Protein AF-A0A357LZQ6-F1 (afdb_monomer_lite)

pLDDT: mean 89.06, std 9.4, range [28.67, 97.81]

Radius of gyration: 18.93 Å; chains: 1; bounding box: 44×52×50 Å

Sequence (296 aa):
MQTQVLTRPTGEQWQSVLRFRQLPILAETRQTLRQTLKSPALTFSSLTPIIEQDPALCWHLLQLAAEQNPDCREQLHSAAGCLSLIGLQSFVSLVKHLKVVPSQPETDNERAYRHAIYTAHLAGNLAALWARPQSGNAAAVKWAAMLAHSVLWPWLMTESSARNWLHRLSQGDDIVSASRTIFNGSEATWLNLARRHHLPDMACQLFQPEHHPDASGWRYLMKHNPFWDGADRRLMHQCRSPQMLVASSAAMAWHLHVAPESRRSQRWLRLSSNILDRRPEDLMQQCRQVQLQEAR

Structure (mmCIF, N/CA/C/O backbone):
data_AF-A0A357LZQ6-F1
#
_entry.id   AF-A0A357LZQ6-F1
#
loop_
_atom_site.group_PDB
_atom_site.id
_atom_site.type_symbol
_atom_site.label_atom_id
_atom_site.label_alt_id
_atom_site.label_comp_id
_atom_site.label_asym_id
_atom_site.label_entity_id
_atom_site.label_seq_id
_atom_site.pdbx_PDB_ins_code
_atom_site.Cartn_x
_atom_site.Cartn_y
_atom_site.Cartn_z
_atom_site.occupancy
_atom_site.B_iso_or_equiv
_atom_site.auth_seq_id
_atom_site.auth_comp_id
_atom_site.auth_asym_id
_atom_site.auth_atom_id
_atom_site.pdbx_PDB_model_num
ATOM 1 N N . MET A 1 1 ? 7.556 -32.796 5.440 1.00 35.53 1 MET A N 1
ATOM 2 C CA . MET A 1 1 ? 6.674 -31.637 5.183 1.00 35.53 1 MET A CA 1
ATOM 3 C C . MET A 1 1 ? 5.733 -32.024 4.061 1.00 35.53 1 MET A C 1
ATOM 5 O O . MET A 1 1 ? 6.212 -32.292 2.969 1.00 35.53 1 MET A O 1
ATOM 9 N N . GLN A 1 2 ? 4.436 -32.166 4.339 1.00 28.67 2 GLN A N 1
ATOM 10 C CA . GLN A 1 2 ? 3.450 -32.429 3.291 1.00 28.67 2 GLN A CA 1
ATOM 11 C C . GLN A 1 2 ? 3.354 -31.192 2.398 1.00 28.67 2 GLN A C 1
ATOM 13 O O . GLN A 1 2 ? 3.047 -30.100 2.874 1.00 28.67 2 GLN A O 1
ATOM 18 N N . THR A 1 3 ? 3.651 -31.365 1.116 1.00 33.88 3 THR A N 1
ATOM 19 C CA . THR A 1 3 ? 3.411 -30.374 0.072 1.00 33.88 3 THR A CA 1
ATOM 20 C C . THR A 1 3 ? 1.900 -30.164 0.003 1.00 33.88 3 THR A C 1
ATOM 22 O O . THR A 1 3 ? 1.193 -30.964 -0.606 1.00 33.88 3 THR A O 1
ATOM 25 N N . GLN A 1 4 ? 1.373 -29.147 0.693 1.00 45.28 4 GLN A N 1
ATOM 26 C CA . GLN A 1 4 ? -0.006 -28.723 0.475 1.00 45.28 4 GLN A CA 1
ATOM 27 C C . GLN A 1 4 ? -0.114 -28.354 -1.002 1.00 45.28 4 GLN A C 1
ATOM 29 O O . GLN A 1 4 ? 0.481 -27.376 -1.454 1.00 45.28 4 GLN A O 1
ATOM 34 N N . VAL A 1 5 ? -0.822 -29.187 -1.762 1.00 46.75 5 VAL A N 1
ATOM 35 C CA . VAL A 1 5 ? -1.180 -28.889 -3.143 1.00 46.75 5 VAL A CA 1
ATOM 36 C C . VAL A 1 5 ? -1.910 -27.552 -3.105 1.00 46.75 5 VAL A C 1
ATOM 38 O O . VAL A 1 5 ? -2.918 -27.422 -2.415 1.00 46.75 5 VAL A O 1
ATOM 41 N N . LEU A 1 6 ? -1.360 -26.543 -3.782 1.00 56.06 6 LEU A N 1
ATOM 42 C CA . LEU A 1 6 ? -1.998 -25.238 -3.930 1.00 56.06 6 LEU A CA 1
ATOM 43 C C . LEU A 1 6 ? -3.249 -25.428 -4.793 1.00 56.06 6 LEU A C 1
ATOM 45 O O . LEU A 1 6 ? -3.200 -25.339 -6.020 1.00 56.06 6 LEU A O 1
ATOM 49 N N . THR A 1 7 ? -4.363 -25.767 -4.155 1.00 60.59 7 THR A N 1
ATOM 50 C CA . THR A 1 7 ? -5.669 -25.850 -4.798 1.00 60.59 7 THR A CA 1
ATOM 51 C C . THR A 1 7 ? -6.116 -24.443 -5.165 1.00 60.59 7 THR A C 1
ATOM 53 O O . THR A 1 7 ? -6.068 -23.526 -4.345 1.00 60.59 7 THR A O 1
ATOM 56 N N . ARG A 1 8 ? -6.525 -24.258 -6.425 1.00 67.31 8 ARG A N 1
ATOM 57 C CA . ARG A 1 8 ? -7.061 -22.977 -6.898 1.00 67.31 8 ARG A CA 1
ATOM 58 C C . ARG A 1 8 ? -8.286 -22.600 -6.059 1.00 67.31 8 ARG A C 1
ATOM 60 O O . ARG A 1 8 ? -9.115 -23.486 -5.836 1.00 67.31 8 ARG A O 1
ATOM 67 N N . PRO A 1 9 ? -8.436 -21.329 -5.644 1.00 70.06 9 PRO A N 1
ATOM 68 C CA . PRO A 1 9 ? -9.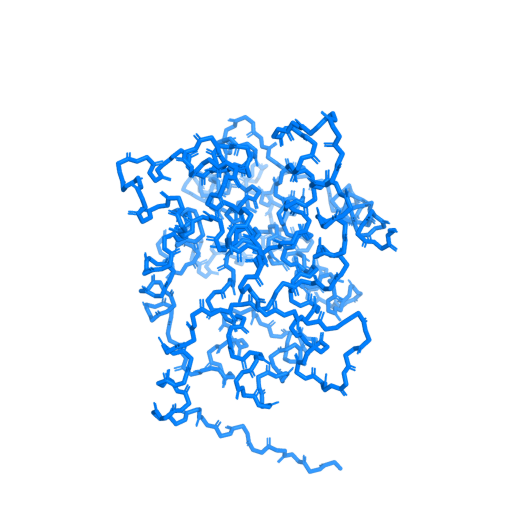603 -20.934 -4.887 1.00 70.06 9 PRO A CA 1
ATOM 69 C C . PRO A 1 9 ? -10.906 -21.196 -5.648 1.00 70.06 9 PRO A C 1
ATOM 71 O O . PRO A 1 9 ? -11.017 -20.909 -6.844 1.00 70.06 9 PRO A O 1
ATOM 74 N N . THR A 1 10 ? -11.878 -21.765 -4.943 1.00 76.12 10 THR A N 1
ATOM 75 C CA . THR A 1 10 ? -13.212 -22.096 -5.434 1.00 76.12 10 THR A CA 1
ATOM 76 C C . THR A 1 10 ? -14.049 -20.830 -5.637 1.00 76.12 10 THR A C 1
ATOM 78 O O . THR A 1 10 ? -13.722 -19.744 -5.146 1.00 76.12 10 THR A O 1
ATOM 81 N N . GLY A 1 11 ? -15.172 -20.954 -6.353 1.00 78.00 11 GLY A N 1
ATOM 82 C CA . GLY A 1 11 ? -16.117 -19.844 -6.524 1.00 78.00 11 GLY A CA 1
ATOM 83 C C . GLY A 1 11 ? -16.675 -19.314 -5.195 1.00 78.00 11 GLY A C 1
ATOM 84 O O . GLY A 1 11 ? -16.937 -18.120 -5.075 1.00 78.00 11 GLY A O 1
ATOM 85 N N . GLU A 1 12 ? -16.799 -20.169 -4.178 1.00 78.56 12 GLU A N 1
ATOM 86 C CA . GLU A 1 12 ? -17.259 -19.787 -2.837 1.00 78.56 12 GLU A CA 1
ATOM 87 C C . GLU A 1 12 ? -16.233 -18.916 -2.102 1.00 78.56 12 GLU A C 1
ATOM 89 O O . GLU A 1 12 ? -16.601 -17.899 -1.511 1.00 78.56 12 GLU A O 1
ATOM 94 N N . GLN A 1 13 ? -14.944 -19.253 -2.212 1.00 80.12 13 GLN A N 1
ATOM 95 C CA . GLN A 1 13 ? -13.849 -18.468 -1.628 1.00 80.12 13 GLN A CA 1
ATOM 96 C C . GLN A 1 13 ? -13.801 -17.063 -2.250 1.00 80.12 13 GLN A C 1
ATOM 98 O O . GLN A 1 13 ? -13.719 -16.054 -1.547 1.00 80.12 13 GLN A O 1
ATOM 103 N N . TRP A 1 14 ? -13.997 -16.971 -3.569 1.00 81.50 14 TRP A N 1
ATOM 104 C CA . TRP A 1 14 ? -14.163 -15.686 -4.250 1.00 81.50 14 TRP A CA 1
ATOM 105 C C . TRP A 1 14 ? -15.383 -14.904 -3.759 1.00 81.50 14 TRP A C 1
ATOM 107 O O . TRP A 1 14 ? -15.280 -13.701 -3.522 1.00 81.50 14 TRP A O 1
ATOM 117 N N . GLN A 1 15 ? -16.535 -15.549 -3.563 1.00 82.19 15 GLN A N 1
ATOM 118 C CA . GLN A 1 15 ? -17.709 -14.862 -3.018 1.00 82.19 15 GLN A CA 1
ATOM 119 C C . GLN A 1 15 ? -17.473 -14.338 -1.598 1.00 82.19 15 GLN A C 1
ATOM 121 O O . GLN A 1 15 ? -17.926 -13.236 -1.289 1.00 82.19 15 GLN A O 1
ATOM 126 N N . SER A 1 16 ? -16.755 -15.085 -0.756 1.00 82.50 16 SER A N 1
ATOM 127 C CA . SER A 1 16 ? -16.382 -14.656 0.598 1.00 82.50 16 SER A CA 1
ATOM 128 C C . SER A 1 16 ? -15.576 -13.354 0.565 1.00 82.50 16 SER A C 1
ATOM 130 O O . SER A 1 16 ? -15.958 -12.360 1.185 1.00 82.50 16 SER A O 1
ATOM 132 N N . VAL A 1 17 ? -14.539 -13.307 -0.274 1.00 82.81 17 VAL A N 1
ATOM 133 C CA . VAL A 1 17 ? -13.706 -12.115 -0.491 1.00 82.81 17 VAL A CA 1
ATOM 134 C C . VAL A 1 17 ? -14.520 -10.952 -1.057 1.00 82.81 17 VAL A C 1
ATOM 136 O O . VAL A 1 17 ? -14.432 -9.832 -0.563 1.00 82.81 17 VAL A O 1
ATOM 139 N N . LEU A 1 18 ? -15.370 -11.202 -2.057 1.00 81.06 18 LEU A N 1
ATOM 140 C CA . LEU A 1 18 ? -16.223 -10.175 -2.667 1.00 81.06 18 LEU A CA 1
ATOM 141 C C . LEU A 1 18 ? -17.280 -9.613 -1.707 1.00 81.06 18 LEU A C 1
ATOM 143 O O . LEU A 1 18 ? -17.770 -8.497 -1.915 1.00 81.06 18 LEU A O 1
ATOM 147 N N . ARG A 1 19 ? -17.667 -10.378 -0.681 1.00 83.31 19 ARG A N 1
ATOM 148 C CA . ARG A 1 19 ? -18.569 -9.956 0.401 1.00 83.31 19 ARG A CA 1
ATOM 149 C C . ARG A 1 19 ? -17.825 -9.322 1.568 1.00 83.31 19 ARG A C 1
ATOM 151 O O . ARG A 1 19 ? -18.473 -8.733 2.429 1.00 83.31 19 ARG A O 1
ATOM 158 N N . PHE A 1 20 ? -16.500 -9.399 1.598 1.00 82.56 20 PHE A N 1
ATOM 159 C CA . PHE A 1 20 ? -15.708 -8.770 2.635 1.00 82.56 20 PHE A CA 1
ATOM 160 C C . PHE A 1 20 ? -15.844 -7.243 2.529 1.00 82.56 20 PHE A C 1
ATOM 162 O O . PHE A 1 20 ? -15.642 -6.643 1.471 1.00 82.56 20 PHE A O 1
ATOM 169 N N . ARG A 1 21 ? -16.283 -6.611 3.620 1.00 80.19 21 ARG A N 1
ATOM 170 C CA . ARG A 1 21 ? -16.552 -5.160 3.682 1.00 80.19 21 ARG A CA 1
ATOM 171 C C . ARG A 1 21 ? -15.728 -4.442 4.741 1.00 80.19 21 ARG A C 1
ATOM 173 O O . ARG A 1 21 ? -15.616 -3.228 4.695 1.00 80.19 21 ARG A O 1
ATOM 180 N N . GLN A 1 22 ? -15.176 -5.176 5.704 1.00 89.50 22 GLN A N 1
ATOM 181 C CA . GLN A 1 22 ? -14.550 -4.590 6.884 1.00 89.50 22 GLN A CA 1
ATOM 182 C C . GLN A 1 22 ? -13.159 -5.156 7.132 1.00 89.50 22 GLN A C 1
ATOM 184 O O . GLN A 1 22 ? -13.012 -6.169 7.811 1.00 89.50 22 GLN A O 1
ATOM 189 N N . LEU A 1 23 ? -12.142 -4.470 6.604 1.00 94.81 23 LEU A N 1
ATOM 190 C CA . LEU A 1 23 ? -10.746 -4.695 6.981 1.00 94.81 23 LEU A CA 1
ATOM 191 C C . LEU A 1 23 ? -10.559 -4.393 8.477 1.00 94.81 23 LEU A C 1
ATOM 193 O O . LEU A 1 23 ? -10.894 -3.282 8.897 1.00 94.81 23 LEU A O 1
ATOM 197 N N . PRO A 1 24 ? -10.076 -5.342 9.296 1.00 96.62 24 PRO A N 1
ATOM 198 C CA . PRO A 1 24 ? -9.775 -5.067 10.693 1.00 96.62 24 PRO A CA 1
ATOM 199 C C . PRO A 1 24 ? -8.669 -4.016 10.807 1.00 96.62 24 PRO A C 1
ATOM 201 O O . PRO A 1 24 ? -7.638 -4.136 10.150 1.00 96.62 24 PRO A O 1
ATOM 204 N N . ILE A 1 25 ? -8.867 -3.005 11.647 1.00 97.75 25 ILE A N 1
ATOM 205 C CA . ILE A 1 25 ? -7.809 -2.041 11.982 1.00 97.75 25 ILE A CA 1
ATOM 206 C C . ILE A 1 25 ? -6.901 -2.618 13.067 1.00 97.75 25 ILE A C 1
ATOM 208 O O . ILE A 1 25 ? -7.274 -3.572 13.756 1.00 97.75 25 ILE A O 1
ATOM 212 N N . LEU A 1 26 ? -5.715 -2.058 13.249 1.00 97.31 26 LEU A N 1
ATOM 213 C CA . LEU A 1 26 ? -4.813 -2.508 14.298 1.00 97.31 26 LEU A CA 1
ATOM 214 C C . LEU A 1 26 ? -5.341 -2.109 15.691 1.00 97.31 26 LEU A C 1
ATOM 216 O O . LEU A 1 26 ? -5.977 -1.064 15.883 1.00 97.31 26 LEU A O 1
ATOM 220 N N . ALA A 1 27 ? -5.104 -2.965 16.688 1.00 96.44 27 ALA A N 1
ATOM 221 C CA . ALA A 1 27 ? -5.572 -2.731 18.056 1.00 96.44 27 ALA A CA 1
ATOM 222 C C . ALA A 1 27 ? -4.959 -1.474 18.674 1.00 96.44 27 ALA A C 1
ATOM 224 O O . ALA A 1 27 ? -5.660 -0.711 19.346 1.00 96.44 27 ALA A O 1
ATOM 225 N N . GLU A 1 28 ? -3.678 -1.245 18.395 1.00 95.25 28 GLU A N 1
ATOM 226 C CA . GLU A 1 28 ? -2.937 -0.073 18.864 1.00 95.25 28 GLU A CA 1
ATOM 227 C C . GLU A 1 28 ? -3.540 1.209 18.281 1.00 95.25 28 GLU A C 1
ATOM 229 O O . GLU A 1 28 ? -3.833 2.134 19.036 1.00 95.25 28 GLU A O 1
ATOM 234 N N . THR A 1 29 ? -3.863 1.228 16.980 1.00 96.69 29 THR A N 1
ATOM 235 C CA . THR A 1 29 ? -4.571 2.347 16.333 1.00 96.69 29 THR A CA 1
ATOM 236 C C . THR A 1 29 ? -5.866 2.684 17.064 1.00 96.69 29 THR A C 1
ATOM 238 O O . THR A 1 29 ? -6.111 3.839 17.424 1.00 96.69 29 THR A O 1
ATOM 241 N N . ARG A 1 30 ? -6.711 1.678 17.341 1.00 96.19 30 ARG A N 1
ATOM 242 C CA . ARG A 1 30 ? -7.970 1.894 18.071 1.00 96.19 30 ARG A CA 1
ATOM 243 C C . ARG A 1 30 ? -7.721 2.450 19.467 1.00 96.19 30 ARG A C 1
ATOM 245 O O . ARG A 1 30 ? -8.464 3.328 19.907 1.00 96.19 30 ARG A O 1
ATOM 252 N N . GLN A 1 31 ? -6.740 1.917 20.185 1.00 95.00 31 GLN A N 1
ATOM 253 C CA . GLN A 1 31 ? -6.418 2.365 21.535 1.00 95.00 31 GLN A CA 1
ATOM 254 C C . GLN A 1 31 ? -5.966 3.828 21.537 1.00 95.00 31 GLN A C 1
ATOM 256 O O . GLN A 1 31 ? -6.531 4.626 22.289 1.00 95.00 31 GLN A O 1
ATOM 261 N N . THR A 1 32 ? -5.036 4.189 20.654 1.00 95.06 32 THR A N 1
ATOM 262 C CA . THR A 1 32 ? -4.529 5.557 20.508 1.00 95.06 32 THR A CA 1
ATOM 263 C C . THR A 1 32 ? -5.652 6.513 20.109 1.00 95.06 32 THR A C 1
ATOM 265 O O . THR A 1 32 ? -5.845 7.535 20.763 1.00 95.06 32 THR A O 1
ATOM 268 N N . LEU A 1 33 ? -6.500 6.150 19.138 1.00 95.12 33 LEU A N 1
ATOM 269 C CA . LEU A 1 33 ? -7.665 6.964 18.767 1.00 95.12 33 LEU A CA 1
ATOM 270 C C . LEU A 1 33 ? -8.636 7.155 19.934 1.00 95.12 33 LEU A C 1
ATOM 272 O O . LEU A 1 33 ? -9.104 8.266 20.164 1.00 95.12 33 LEU A O 1
ATOM 276 N N . ARG A 1 34 ? -8.931 6.106 20.712 1.00 93.31 34 ARG A N 1
ATOM 277 C CA . ARG A 1 34 ? -9.814 6.216 21.887 1.00 93.31 34 ARG A CA 1
ATOM 278 C C . ARG A 1 34 ? -9.263 7.160 22.953 1.00 93.31 34 ARG A C 1
ATOM 280 O O . ARG A 1 34 ? -10.064 7.745 23.678 1.00 93.31 34 ARG A O 1
ATOM 287 N N . GLN A 1 35 ? -7.944 7.265 23.090 1.00 92.56 35 GLN A N 1
ATOM 288 C CA . GLN A 1 35 ? -7.304 8.202 24.012 1.00 92.56 35 GLN A CA 1
ATOM 289 C C . GLN A 1 35 ? -7.353 9.627 23.449 1.00 92.56 35 GLN A C 1
ATOM 291 O O . GLN A 1 35 ? -7.866 10.525 24.113 1.00 92.56 35 GLN A O 1
ATOM 296 N N . THR A 1 36 ? -6.930 9.817 22.198 1.00 92.50 36 THR A N 1
ATOM 297 C CA . THR A 1 36 ? -6.895 11.126 21.529 1.00 92.50 36 THR A CA 1
ATOM 298 C C . THR A 1 36 ? -8.282 11.751 21.399 1.00 92.50 36 THR A C 1
ATOM 300 O O . THR A 1 36 ? -8.447 12.934 21.681 1.00 92.50 36 THR A O 1
ATOM 303 N N . LEU A 1 37 ? -9.310 10.963 21.066 1.00 90.56 37 LEU A N 1
ATOM 304 C CA . LEU A 1 37 ? -10.694 11.437 20.930 1.00 90.56 37 LEU A CA 1
ATOM 305 C C . LEU A 1 37 ? -11.325 11.914 22.250 1.00 90.56 37 LEU A C 1
ATOM 307 O O . LEU A 1 37 ? -12.360 12.572 22.217 1.00 90.56 37 LEU A O 1
ATOM 311 N N . LYS A 1 38 ? -10.738 11.581 23.407 1.00 88.69 38 LYS A N 1
ATOM 312 C CA . LYS A 1 38 ? -11.173 12.100 24.715 1.00 88.69 38 LYS A CA 1
ATOM 313 C C . LYS A 1 38 ? -10.518 13.436 25.070 1.00 88.69 38 LYS A C 1
ATOM 315 O O . LYS A 1 38 ? -10.914 14.049 26.057 1.00 88.69 38 LYS A O 1
ATOM 320 N N . SER A 1 39 ? -9.503 13.859 24.318 1.00 88.62 39 SER A N 1
ATOM 321 C CA . SER A 1 39 ? -8.776 15.092 24.597 1.00 88.62 39 SER A CA 1
ATOM 322 C C . SER A 1 39 ? -9.634 16.317 24.260 1.00 88.62 39 SER A C 1
ATOM 324 O O . SER A 1 39 ? -10.183 16.382 23.160 1.00 88.62 39 SER A O 1
ATOM 326 N N . PRO A 1 40 ? -9.714 17.325 25.148 1.00 78.88 40 PRO A N 1
ATOM 327 C CA . PRO A 1 40 ? -10.406 18.580 24.854 1.00 78.88 40 PRO A CA 1
ATOM 328 C C . PRO A 1 40 ? -9.687 19.422 23.785 1.00 78.88 40 PRO A C 1
ATOM 330 O O . PRO A 1 40 ? -10.303 20.298 23.189 1.00 78.88 40 PRO A O 1
ATOM 333 N N . ALA A 1 41 ? -8.407 19.148 23.508 1.00 82.31 41 ALA A N 1
ATOM 334 C CA . ALA A 1 41 ? -7.596 19.836 22.497 1.00 82.31 41 ALA A CA 1
ATOM 335 C C . ALA A 1 41 ? -7.571 19.097 21.140 1.00 82.31 41 ALA A C 1
ATOM 337 O O . ALA A 1 41 ? -6.586 19.155 20.403 1.00 82.31 41 ALA A O 1
ATOM 338 N N . LEU A 1 42 ? -8.619 18.331 20.831 1.00 86.69 42 LEU A N 1
ATOM 339 C CA . LEU A 1 42 ? -8.699 17.531 19.613 1.00 86.69 42 LEU A CA 1
ATOM 340 C C . LEU A 1 42 ? -8.762 18.414 18.357 1.00 86.69 42 LEU A C 1
ATOM 342 O O . LEU A 1 42 ? -9.611 19.295 18.241 1.00 86.69 42 LEU A O 1
ATOM 346 N N . THR A 1 43 ? -7.917 18.114 17.374 1.00 83.75 43 THR A N 1
ATOM 347 C CA . THR A 1 43 ? -7.922 18.745 16.051 1.00 83.75 43 THR A CA 1
ATOM 348 C C . THR A 1 43 ? -7.847 17.666 14.972 1.00 83.75 43 THR A C 1
ATOM 350 O O . THR A 1 43 ? -7.405 16.545 15.221 1.00 83.75 43 THR A O 1
ATOM 353 N N . PHE A 1 44 ? -8.232 17.980 13.731 1.00 83.69 44 PHE A N 1
ATOM 354 C CA . PHE A 1 44 ? -8.006 17.045 12.618 1.00 83.69 44 PHE A CA 1
ATOM 355 C C . PHE A 1 44 ? -6.517 16.776 12.394 1.00 83.69 44 PHE A C 1
ATOM 357 O O . PHE A 1 44 ? -6.131 15.645 12.111 1.00 83.69 44 PHE A O 1
ATOM 364 N N . SER A 1 45 ? -5.669 17.787 12.593 1.00 84.69 45 SER A N 1
ATOM 365 C CA . SER A 1 45 ? -4.219 17.637 12.474 1.00 84.69 45 SER A CA 1
ATOM 366 C C . SER A 1 45 ? -3.634 16.651 13.488 1.00 84.69 45 SER A C 1
ATOM 368 O O . SER A 1 45 ? -2.687 15.953 13.139 1.00 84.69 45 SER A O 1
ATOM 370 N N . SER A 1 46 ? -4.204 16.533 14.694 1.00 88.12 46 SER A N 1
ATOM 371 C CA . SER A 1 46 ? -3.733 15.562 15.689 1.00 88.12 46 SER A CA 1
ATOM 372 C C . SER A 1 46 ? -4.195 14.128 15.408 1.00 88.12 46 SER A C 1
ATOM 374 O O . SER A 1 46 ? -3.532 13.184 15.831 1.00 88.12 46 SER A O 1
ATOM 376 N N . LEU A 1 47 ? -5.282 13.943 14.649 1.00 93.56 47 LEU A N 1
ATOM 377 C CA . LEU A 1 47 ? -5.777 12.623 14.241 1.00 93.56 47 LEU A CA 1
ATOM 378 C C . LEU A 1 47 ? -5.068 12.067 13.005 1.00 93.56 47 LEU A C 1
ATOM 380 O O . LEU A 1 47 ? -4.845 10.861 12.932 1.00 93.56 47 LEU A O 1
ATOM 384 N N . THR A 1 48 ? -4.699 12.927 12.054 1.00 93.50 48 THR A N 1
ATOM 385 C CA . THR A 1 48 ? -4.028 12.542 10.801 1.00 93.50 48 THR A CA 1
ATOM 386 C C . THR A 1 48 ? -2.866 11.561 10.988 1.00 93.50 48 THR A C 1
ATOM 388 O O . THR A 1 48 ? -2.915 10.507 10.359 1.00 93.50 48 THR A O 1
ATOM 391 N N . PRO A 1 49 ? -1.851 11.817 11.841 1.00 93.44 49 PRO A N 1
ATOM 392 C CA . PRO A 1 49 ? -0.726 10.892 11.975 1.00 93.44 49 PRO A CA 1
ATOM 393 C C . PRO A 1 49 ? -1.143 9.525 12.530 1.00 93.44 49 PRO A C 1
ATOM 395 O O . PRO A 1 49 ? -0.574 8.521 12.128 1.00 93.44 49 PRO A O 1
ATOM 398 N N . ILE A 1 50 ? -2.158 9.466 13.399 1.00 95.44 50 ILE A N 1
ATOM 399 C CA . ILE A 1 50 ? -2.665 8.204 13.960 1.00 95.44 50 ILE A CA 1
ATOM 400 C C . ILE A 1 50 ? -3.432 7.419 12.891 1.00 95.44 50 ILE A C 1
ATOM 402 O O . ILE A 1 50 ? -3.308 6.204 12.797 1.00 95.44 50 ILE A O 1
ATOM 406 N N . ILE A 1 51 ? -4.238 8.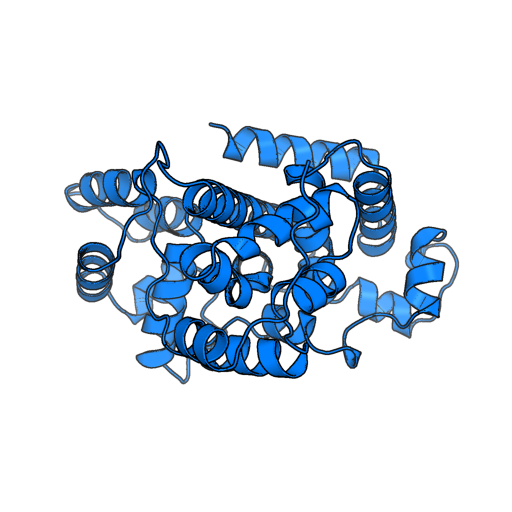115 12.084 1.00 96.69 51 ILE A N 1
ATOM 407 C CA . ILE A 1 51 ? -5.014 7.493 11.010 1.00 96.69 51 ILE A CA 1
ATOM 408 C C . ILE A 1 51 ? -4.086 6.944 9.932 1.00 96.69 51 ILE A C 1
ATOM 410 O O . ILE A 1 51 ? -4.246 5.804 9.509 1.00 96.69 51 ILE A O 1
ATOM 414 N N . GLU A 1 52 ? -3.114 7.746 9.496 1.00 96.00 52 GLU A N 1
ATOM 415 C CA . GLU A 1 52 ? -2.238 7.383 8.383 1.00 96.00 52 GLU A CA 1
ATOM 416 C C . GLU A 1 52 ? -1.243 6.269 8.711 1.00 96.00 52 GLU A C 1
ATOM 418 O O . GLU A 1 52 ? -0.733 5.655 7.779 1.00 96.00 52 GLU A O 1
ATOM 423 N N . GLN A 1 53 ? -1.027 5.965 9.994 1.00 95.19 53 GLN A N 1
ATOM 424 C CA . GLN A 1 53 ? -0.277 4.788 10.444 1.00 95.19 53 GLN A CA 1
ATOM 425 C C . GLN A 1 53 ? -1.009 3.465 10.186 1.00 95.19 53 GLN A C 1
ATOM 427 O O . GLN A 1 53 ? -0.382 2.407 10.189 1.00 95.19 53 GLN A O 1
ATOM 432 N N . ASP A 1 54 ? -2.322 3.501 9.945 1.00 97.56 54 ASP A N 1
ATOM 433 C CA . ASP A 1 54 ? -3.137 2.310 9.732 1.00 97.56 54 ASP A CA 1
ATOM 434 C C . ASP A 1 54 ? -3.773 2.313 8.332 1.00 97.56 54 ASP A C 1
ATOM 436 O O . ASP A 1 54 ? -4.844 2.889 8.111 1.00 97.56 54 ASP A O 1
ATOM 440 N N . PRO A 1 55 ? -3.142 1.637 7.357 1.00 97.81 55 PRO A N 1
ATOM 441 C CA . PRO A 1 55 ? -3.676 1.490 6.008 1.00 97.81 55 PRO A CA 1
ATOM 442 C C . PRO A 1 55 ? -5.105 0.941 5.932 1.00 97.81 55 PRO A C 1
ATOM 444 O O . PRO A 1 55 ? -5.848 1.338 5.034 1.00 97.81 55 PRO A O 1
ATOM 447 N N . ALA A 1 56 ? -5.524 0.066 6.855 1.00 97.69 56 ALA A N 1
ATOM 448 C CA . ALA A 1 56 ? -6.901 -0.426 6.875 1.00 97.69 56 ALA A CA 1
ATOM 449 C C . ALA A 1 56 ? -7.873 0.689 7.283 1.00 97.69 56 ALA A C 1
ATOM 451 O O . ALA A 1 56 ? -8.955 0.806 6.706 1.00 97.69 56 ALA A O 1
ATOM 452 N N . LEU A 1 57 ? -7.484 1.555 8.222 1.00 97.81 57 LEU A N 1
ATOM 453 C CA . LEU A 1 57 ? -8.282 2.724 8.582 1.00 97.81 57 LEU A CA 1
ATOM 454 C C . LEU A 1 57 ? -8.328 3.760 7.452 1.00 97.81 57 LEU A C 1
ATOM 456 O O . LEU A 1 57 ? -9.408 4.274 7.159 1.00 97.81 57 LEU A O 1
ATOM 460 N N . CYS A 1 58 ? -7.205 4.023 6.777 1.00 97.56 58 CYS A N 1
ATOM 461 C CA . CYS A 1 58 ? -7.171 4.869 5.579 1.00 97.56 58 CYS A CA 1
ATOM 462 C C . CYS A 1 58 ? -8.110 4.348 4.486 1.00 97.56 58 CYS A C 1
ATOM 464 O O . CYS A 1 58 ? -8.843 5.125 3.880 1.00 97.56 58 CYS A O 1
ATOM 466 N N . TRP A 1 59 ? -8.135 3.031 4.271 1.00 97.12 59 TRP A N 1
ATOM 467 C CA . TRP A 1 59 ? -9.017 2.379 3.304 1.00 97.12 59 TRP A CA 1
ATOM 468 C C . TRP A 1 59 ? -10.506 2.592 3.622 1.00 97.12 59 TRP A C 1
ATOM 470 O O . TRP A 1 59 ? -11.297 2.899 2.726 1.00 97.12 59 TRP A O 1
ATOM 480 N N . HIS A 1 60 ? -10.893 2.479 4.898 1.00 96.94 60 HIS A N 1
ATOM 481 C CA . HIS A 1 60 ? -12.265 2.754 5.349 1.00 96.94 60 HIS A CA 1
ATOM 482 C C . HIS A 1 60 ? -12.636 4.224 5.224 1.00 96.94 60 HIS A C 1
ATOM 484 O O . HIS A 1 60 ? -13.730 4.559 4.772 1.00 96.94 60 HIS A O 1
ATOM 490 N N . LEU A 1 61 ? -11.719 5.100 5.627 1.00 96.31 61 LEU A N 1
ATOM 491 C CA . LEU A 1 61 ? -11.913 6.539 5.581 1.00 96.31 61 LEU A CA 1
ATOM 492 C C . LEU A 1 61 ? -12.085 7.030 4.136 1.00 96.31 61 LEU A C 1
ATOM 494 O O . LEU A 1 61 ? -12.977 7.833 3.870 1.00 96.31 61 LEU A O 1
ATOM 498 N N . LEU A 1 62 ? -11.282 6.498 3.209 1.00 95.94 62 LEU A N 1
ATOM 499 C CA . LEU A 1 62 ? -11.379 6.776 1.778 1.00 95.94 62 LEU A CA 1
ATOM 500 C C . LEU A 1 62 ? -12.743 6.375 1.213 1.00 95.94 62 LEU A C 1
ATOM 502 O O . LEU A 1 62 ? -13.375 7.180 0.534 1.00 95.94 62 LEU A O 1
ATOM 506 N N . GLN A 1 63 ? -13.211 5.158 1.506 1.00 94.12 63 GLN A N 1
ATOM 507 C CA . GLN A 1 63 ? -14.516 4.698 1.024 1.00 94.12 63 GLN A CA 1
ATOM 508 C C . GLN A 1 63 ? -15.651 5.556 1.548 1.00 94.12 63 GLN A C 1
ATOM 510 O O . GLN A 1 63 ? -16.453 6.032 0.753 1.00 94.12 63 GLN A O 1
ATOM 515 N N . LEU A 1 64 ? -15.679 5.816 2.855 1.00 95.50 64 LEU A N 1
ATOM 516 C CA . LEU A 1 64 ? -16.736 6.629 3.443 1.00 95.50 64 LEU A CA 1
ATOM 517 C C . LEU A 1 64 ? -16.764 8.038 2.832 1.00 95.50 64 LEU A C 1
ATOM 519 O O . LEU A 1 64 ? -17.834 8.549 2.508 1.00 95.50 64 LEU A O 1
ATOM 523 N N . ALA A 1 65 ? -15.594 8.651 2.630 1.00 96.06 65 ALA A N 1
ATOM 524 C CA . ALA A 1 65 ? -15.499 9.963 2.000 1.00 96.06 65 ALA A CA 1
ATOM 525 C C . ALA A 1 65 ? -15.944 9.940 0.529 1.00 96.06 65 ALA A C 1
ATOM 527 O O . ALA A 1 65 ? -16.694 10.822 0.115 1.00 96.06 65 ALA A O 1
ATOM 528 N N . ALA A 1 66 ? -15.538 8.925 -0.240 1.00 94.56 66 ALA A N 1
ATOM 529 C CA . ALA A 1 66 ? -15.882 8.772 -1.655 1.00 94.56 66 ALA A CA 1
ATOM 530 C C . ALA A 1 66 ? -17.358 8.415 -1.900 1.00 94.56 66 ALA A C 1
ATOM 532 O O . ALA A 1 66 ? -17.899 8.756 -2.955 1.00 94.56 66 ALA A O 1
ATOM 533 N N . GLU A 1 67 ? -17.996 7.716 -0.959 1.00 92.88 67 GLU A N 1
ATOM 534 C CA . GLU A 1 67 ? -19.426 7.394 -0.982 1.00 92.88 67 GLU A CA 1
ATOM 535 C C . GLU A 1 67 ? -20.280 8.621 -0.646 1.00 92.88 67 GLU A C 1
ATOM 537 O O . GLU A 1 67 ? -21.285 8.866 -1.309 1.00 92.88 67 GLU A O 1
ATOM 542 N N . GLN A 1 68 ? -19.869 9.416 0.349 1.00 93.75 68 GLN A N 1
ATOM 543 C CA . GLN A 1 68 ? -20.580 10.639 0.737 1.00 93.75 68 GLN A CA 1
ATOM 544 C C . GLN A 1 68 ? -20.342 11.804 -0.231 1.00 93.75 68 GLN A C 1
ATOM 546 O O . GLN A 1 68 ? -21.213 12.655 -0.376 1.00 93.75 68 GLN A O 1
ATOM 551 N N . ASN A 1 69 ? -19.180 11.846 -0.893 1.00 93.12 69 ASN A N 1
ATOM 552 C CA . ASN A 1 69 ? -18.770 12.949 -1.766 1.00 93.12 69 ASN A CA 1
ATOM 553 C C . ASN A 1 69 ? -18.176 12.423 -3.091 1.00 93.12 69 ASN A C 1
ATOM 555 O O . ASN A 1 69 ? -16.961 12.519 -3.306 1.00 93.12 69 ASN A O 1
ATOM 559 N N . PRO A 1 70 ? -19.000 11.858 -3.999 1.00 89.31 70 PRO A N 1
ATOM 560 C CA . PRO A 1 70 ? -18.517 11.260 -5.247 1.00 89.31 70 PRO A CA 1
ATOM 561 C C . PRO A 1 70 ? -17.743 12.227 -6.152 1.00 89.31 70 PRO A C 1
ATOM 563 O O . PRO A 1 70 ? -16.792 11.806 -6.811 1.00 89.31 70 PRO A O 1
ATOM 566 N N . ASP A 1 71 ? -18.100 13.512 -6.137 1.00 90.00 71 ASP A N 1
ATOM 567 C CA . ASP A 1 71 ? -17.486 14.549 -6.979 1.00 90.00 71 ASP A CA 1
ATOM 568 C C . ASP A 1 71 ? -16.094 14.984 -6.483 1.00 90.00 71 ASP A C 1
ATOM 570 O O . ASP A 1 71 ? -15.340 15.629 -7.207 1.00 90.00 71 ASP A O 1
ATOM 574 N N . CYS A 1 72 ? -15.715 14.610 -5.256 1.00 87.75 72 CYS A N 1
ATOM 575 C CA . CYS A 1 72 ? -14.447 15.005 -4.636 1.00 87.75 72 CYS A CA 1
ATOM 576 C C . CYS A 1 72 ? -13.384 13.898 -4.658 1.00 87.75 72 CYS A C 1
ATOM 578 O O . CYS A 1 72 ? -12.344 14.047 -4.018 1.00 87.75 72 CYS A O 1
ATOM 580 N N . ARG A 1 73 ? -13.613 12.786 -5.370 1.00 83.12 73 ARG A N 1
ATOM 581 C CA . ARG A 1 73 ? -12.729 11.600 -5.356 1.00 83.12 73 ARG A CA 1
ATOM 582 C C . ARG A 1 73 ? -11.274 11.912 -5.693 1.00 83.12 73 ARG A C 1
ATOM 584 O O . ARG A 1 73 ? -10.374 11.414 -5.021 1.00 83.12 73 ARG A O 1
ATOM 591 N N . GLU A 1 74 ? -11.048 12.783 -6.670 1.00 81.69 74 GLU A N 1
ATOM 592 C CA . GLU A 1 74 ? -9.709 13.214 -7.092 1.00 81.69 74 GLU A CA 1
ATOM 593 C C . GLU A 1 74 ? -8.966 14.046 -6.034 1.00 81.69 74 GLU A C 1
ATOM 595 O O . GLU A 1 74 ? -7.803 14.366 -6.221 1.00 81.69 74 GLU A O 1
ATOM 600 N N . GLN A 1 75 ? -9.609 14.412 -4.922 1.00 84.69 75 GLN A N 1
ATOM 601 C CA . GLN A 1 75 ? -9.006 15.195 -3.837 1.00 84.69 75 GLN A CA 1
ATOM 602 C C . GLN A 1 75 ? -8.761 14.345 -2.574 1.00 84.69 75 GLN A C 1
ATOM 604 O O . GLN A 1 75 ? -8.156 14.813 -1.604 1.00 84.69 75 GLN A O 1
ATOM 609 N N . LEU A 1 76 ? -9.197 13.077 -2.569 1.00 91.31 76 LEU A N 1
ATOM 610 C CA . LEU A 1 76 ? -9.111 12.169 -1.422 1.00 91.31 76 LEU A CA 1
ATOM 611 C C . LEU A 1 76 ? -7.718 11.538 -1.311 1.00 91.31 76 LEU A C 1
ATOM 613 O O . LEU A 1 76 ? -7.480 10.399 -1.714 1.00 91.31 76 LEU A O 1
ATOM 617 N N . HIS A 1 77 ? -6.766 12.317 -0.802 1.00 89.94 77 HIS A N 1
ATOM 618 C CA . HIS A 1 77 ? -5.344 11.942 -0.760 1.00 89.94 77 HIS A CA 1
ATOM 619 C C . HIS A 1 77 ? -4.702 12.074 0.626 1.00 89.94 77 HIS A C 1
ATOM 621 O O . HIS A 1 77 ? -3.487 11.961 0.755 1.00 89.94 77 HIS A O 1
ATOM 627 N N . SER A 1 78 ? -5.488 12.387 1.655 1.00 92.94 78 SER A N 1
ATOM 628 C CA . SER A 1 78 ? -4.998 12.528 3.028 1.00 92.94 78 SER A CA 1
ATOM 629 C C . SER A 1 78 ? -6.103 12.264 4.039 1.00 92.94 78 SER A C 1
ATOM 631 O O . SER A 1 78 ? -7.291 12.453 3.743 1.00 92.94 78 SER A O 1
ATOM 633 N N . ALA A 1 79 ? -5.713 11.893 5.261 1.00 95.00 79 ALA A N 1
ATOM 634 C CA . ALA A 1 79 ? -6.682 11.686 6.332 1.00 95.00 79 ALA A CA 1
ATOM 635 C C . ALA A 1 79 ? -7.398 12.998 6.681 1.00 95.00 79 ALA A C 1
ATOM 637 O O . ALA A 1 79 ? -8.619 13.009 6.815 1.00 95.00 79 ALA A O 1
ATOM 638 N N . ALA A 1 80 ? -6.664 14.115 6.735 1.00 92.50 80 ALA A N 1
ATOM 639 C CA . ALA A 1 80 ? -7.227 15.444 6.964 1.00 92.50 80 ALA A CA 1
ATOM 640 C C . ALA A 1 80 ? -8.287 15.815 5.914 1.00 92.50 80 ALA A C 1
ATOM 642 O O . ALA A 1 80 ? -9.375 16.259 6.280 1.00 92.50 80 ALA A O 1
ATOM 643 N N . GLY A 1 81 ? -8.002 15.593 4.625 1.00 92.31 81 GLY A N 1
ATOM 644 C CA . GLY A 1 81 ? -8.950 15.870 3.543 1.00 92.31 81 GLY A CA 1
ATOM 645 C C . GLY A 1 81 ? -10.220 15.032 3.674 1.00 92.31 81 GLY A C 1
ATOM 646 O O . GLY A 1 81 ? -11.322 15.573 3.641 1.00 92.31 81 GLY A O 1
ATOM 647 N N . CYS A 1 82 ? -10.077 13.730 3.936 1.00 94.88 82 CYS A N 1
ATOM 648 C CA . CYS A 1 82 ? -11.237 12.859 4.121 1.00 94.88 82 CYS A CA 1
ATOM 649 C C . CYS A 1 82 ? -12.060 13.247 5.361 1.00 94.88 82 CYS A C 1
ATOM 651 O O . CYS A 1 82 ? -13.280 13.353 5.275 1.00 94.88 82 CYS A O 1
ATOM 653 N N . LEU A 1 83 ? -11.406 13.511 6.500 1.00 94.38 83 LEU A N 1
ATOM 654 C CA . LEU A 1 83 ? -12.060 13.971 7.733 1.00 94.38 83 LEU A CA 1
ATOM 655 C C . LEU A 1 83 ? -12.826 15.281 7.534 1.00 94.38 83 LEU A C 1
ATOM 657 O O . LEU A 1 83 ? -13.900 15.446 8.108 1.00 94.38 83 LEU A O 1
ATOM 661 N N . SER A 1 84 ? -12.289 16.192 6.722 1.00 92.81 84 SER A N 1
ATOM 662 C CA . SER A 1 84 ? -12.933 17.476 6.421 1.00 92.81 84 SER A CA 1
ATOM 66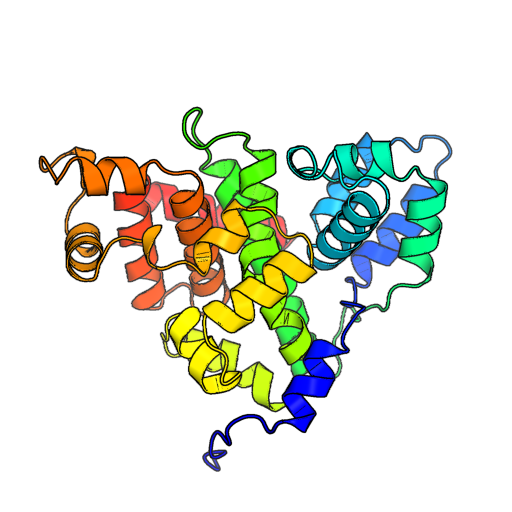3 C C . SER A 1 84 ? -14.259 17.297 5.679 1.00 92.81 84 SER A C 1
ATOM 665 O O . SER A 1 84 ? -15.165 18.102 5.865 1.00 92.81 84 SER A O 1
ATOM 667 N N . LEU A 1 85 ? -14.387 16.229 4.886 1.00 93.50 85 LEU A N 1
ATOM 668 C CA . LEU A 1 85 ? -15.594 15.918 4.120 1.00 93.50 85 LEU A CA 1
ATOM 669 C C . LEU A 1 85 ? -16.627 15.126 4.928 1.00 93.50 85 LEU A C 1
ATOM 671 O O . LEU A 1 85 ? -17.818 15.403 4.830 1.00 93.50 85 LEU A O 1
ATOM 675 N N . ILE A 1 86 ? -16.193 14.147 5.730 1.00 94.50 86 ILE A N 1
ATOM 676 C CA . ILE A 1 86 ? -17.124 13.278 6.477 1.00 94.50 86 ILE A CA 1
ATOM 677 C C . ILE A 1 86 ? -17.494 13.827 7.862 1.00 94.50 86 ILE A C 1
ATOM 679 O O . ILE A 1 86 ? -18.497 13.421 8.454 1.00 94.50 86 ILE A O 1
ATOM 683 N N . GLY A 1 87 ? -16.662 14.715 8.411 1.00 93.31 87 GLY A N 1
ATOM 684 C CA . GLY A 1 87 ? -16.788 15.249 9.761 1.00 93.31 87 GLY A CA 1
ATOM 685 C C . GLY A 1 87 ? -16.391 14.271 10.876 1.00 93.31 87 GLY A C 1
ATOM 686 O O . GLY A 1 87 ? -16.342 13.046 10.723 1.00 93.31 87 GLY A O 1
ATOM 687 N N . LEU A 1 88 ? -16.130 14.829 12.064 1.00 91.62 88 LEU A N 1
ATOM 688 C CA . LEU A 1 88 ? -15.648 14.062 13.217 1.00 91.62 88 LEU A CA 1
ATOM 689 C C . LEU A 1 88 ? -16.661 13.020 13.710 1.00 91.62 88 LEU A C 1
ATOM 691 O O . LEU A 1 88 ? -16.279 11.922 14.103 1.00 91.62 88 LEU A O 1
ATOM 695 N N . GLN A 1 89 ? -17.953 13.349 13.698 1.00 91.69 89 GLN A N 1
ATOM 696 C CA . GLN A 1 89 ? -19.000 12.459 14.201 1.00 91.69 89 GLN A CA 1
ATOM 697 C C . GLN A 1 89 ? -19.090 11.168 13.377 1.00 91.69 89 GLN A C 1
ATOM 699 O O . GLN A 1 89 ? -19.104 10.074 13.949 1.00 91.69 89 GLN A O 1
ATOM 704 N N . SER A 1 90 ? -19.086 11.288 12.045 1.00 94.31 90 SER A N 1
ATOM 705 C CA . SER A 1 90 ? -19.071 10.145 11.127 1.00 94.31 90 SER A CA 1
ATOM 706 C C . SER A 1 90 ? -17.812 9.307 11.319 1.00 94.31 90 SER A C 1
ATOM 708 O O . SER A 1 90 ? -17.900 8.084 11.417 1.00 94.31 90 SER A O 1
ATOM 710 N N . PHE A 1 91 ? -16.651 9.953 11.473 1.00 95.25 91 PHE A N 1
ATOM 711 C CA . PHE A 1 91 ? -15.390 9.266 11.754 1.00 95.25 91 PHE A CA 1
ATOM 712 C C . PHE A 1 91 ? -15.424 8.476 13.072 1.00 95.25 91 PHE A C 1
ATOM 714 O O . PHE A 1 91 ? -15.048 7.305 13.111 1.00 95.25 91 PHE A O 1
ATOM 721 N N . VAL A 1 92 ? -15.919 9.074 14.159 1.00 93.38 92 VAL A N 1
ATOM 722 C CA . VAL A 1 92 ? -16.045 8.388 15.455 1.00 93.38 92 VAL A CA 1
ATOM 723 C C . VAL A 1 92 ? -17.001 7.199 15.352 1.00 93.38 92 VAL A C 1
ATOM 725 O O . VAL A 1 92 ? -16.726 6.141 15.924 1.00 93.38 92 VAL A O 1
ATOM 728 N N . SER A 1 93 ? -18.109 7.352 14.622 1.00 94.62 93 SER A N 1
ATOM 729 C CA . SER A 1 93 ? -19.041 6.253 14.359 1.00 94.62 93 SER A CA 1
ATOM 730 C C . SER A 1 93 ? -18.360 5.121 13.589 1.00 94.62 93 SER A C 1
ATOM 732 O O . SER A 1 93 ? -18.434 3.969 14.017 1.00 94.62 93 SER A O 1
ATOM 734 N N . LEU A 1 94 ? -17.622 5.443 12.523 1.00 95.12 94 LEU A N 1
ATOM 735 C CA . LEU A 1 94 ? -16.850 4.481 11.738 1.00 95.12 94 LEU A CA 1
ATOM 736 C C . LEU A 1 94 ? -15.907 3.675 12.642 1.00 95.12 94 LEU A C 1
ATOM 738 O O . LEU A 1 94 ? -16.044 2.458 12.749 1.00 95.12 94 LEU A O 1
ATOM 742 N N . VAL A 1 95 ? -15.009 4.347 13.371 1.00 94.25 95 VAL A N 1
ATOM 743 C CA . VAL A 1 95 ? -13.977 3.694 14.198 1.00 94.25 95 VAL A CA 1
ATOM 744 C C . VAL A 1 95 ? -14.574 2.762 15.255 1.00 94.25 95 VAL A C 1
ATOM 746 O O . VAL A 1 95 ? -13.990 1.709 15.525 1.00 94.25 95 VAL A O 1
ATOM 749 N N . LYS A 1 96 ? -15.731 3.107 15.837 1.00 92.50 96 LYS A N 1
ATOM 750 C CA . LYS A 1 96 ? -16.421 2.271 16.836 1.00 92.50 96 LYS A CA 1
ATOM 751 C C . LYS A 1 96 ? -16.889 0.926 16.275 1.00 92.50 96 LYS A C 1
ATOM 753 O O . LYS A 1 96 ? -16.834 -0.063 17.001 1.00 92.50 96 LYS A O 1
ATOM 758 N N . HIS A 1 97 ? -17.317 0.884 15.014 1.00 93.88 97 HIS A N 1
ATOM 759 C CA . HIS A 1 97 ? -17.905 -0.312 14.400 1.00 93.88 97 HIS A CA 1
ATOM 760 C C . HIS A 1 97 ? -16.894 -1.200 13.673 1.00 93.88 97 HIS A C 1
ATOM 762 O O . HIS A 1 97 ? -17.225 -2.329 13.315 1.00 93.88 97 HIS A O 1
ATOM 768 N N . LEU A 1 98 ? -15.665 -0.725 13.452 1.00 95.38 98 LEU A N 1
ATOM 769 C CA . LEU A 1 98 ? -14.646 -1.534 12.786 1.00 95.38 98 LEU A CA 1
ATOM 770 C C . LEU A 1 98 ? -14.266 -2.765 13.627 1.00 95.38 98 LEU A C 1
ATOM 772 O O . LEU A 1 98 ? -14.375 -2.779 14.859 1.00 95.38 98 LEU A O 1
ATOM 776 N N . LYS A 1 99 ? -13.782 -3.812 12.968 1.00 95.25 99 LYS A N 1
ATOM 777 C CA . LYS A 1 99 ? -13.116 -4.925 13.652 1.00 95.25 99 LYS A CA 1
ATOM 778 C C . LYS A 1 99 ? -11.671 -4.556 13.961 1.00 95.25 99 LYS A C 1
ATOM 780 O O . LYS A 1 99 ? -11.135 -3.611 13.388 1.00 95.25 99 LYS A O 1
ATOM 785 N N . VAL A 1 100 ? -11.057 -5.307 14.867 1.00 96.44 100 VAL A N 1
ATOM 786 C CA . VAL A 1 100 ? -9.666 -5.110 15.272 1.00 96.44 100 VAL A CA 1
ATOM 787 C C . VAL A 1 100 ? -8.897 -6.401 15.102 1.00 96.44 100 VAL A C 1
ATOM 789 O O . VAL A 1 100 ? -9.410 -7.454 15.469 1.00 96.44 100 VAL A O 1
ATOM 792 N N . VAL A 1 101 ? -7.672 -6.302 14.594 1.00 96.06 101 VAL A N 1
ATOM 793 C CA . VAL A 1 101 ? -6.686 -7.375 14.705 1.00 96.06 101 VAL A CA 1
ATOM 794 C C . VAL A 1 101 ? -5.830 -7.142 15.961 1.00 96.06 101 VAL A C 1
ATOM 796 O O . VAL A 1 101 ? -5.283 -6.044 16.128 1.00 96.06 101 VAL A O 1
ATOM 799 N N . PRO A 1 102 ? -5.731 -8.119 16.881 1.00 94.50 102 PRO A N 1
ATOM 800 C CA . PRO A 1 102 ? -5.021 -7.939 18.147 1.00 94.50 102 PRO A CA 1
ATOM 801 C C . PRO A 1 102 ? -3.523 -7.689 17.933 1.00 94.50 102 PRO A C 1
ATOM 803 O O . PRO A 1 102 ? -2.948 -8.099 16.923 1.00 94.50 102 PRO A O 1
ATOM 806 N N . SER A 1 103 ? -2.878 -7.018 18.893 1.00 92.44 103 SER A N 1
ATOM 807 C CA . SER A 1 103 ? -1.428 -6.754 18.863 1.00 92.44 103 SER A CA 1
ATOM 808 C C . SER A 1 103 ? -0.594 -8.032 18.954 1.00 92.44 103 SER A C 1
ATOM 810 O O . SER A 1 103 ? 0.506 -8.090 18.414 1.00 92.44 103 SER A O 1
ATOM 812 N N . GLN A 1 104 ? -1.138 -9.062 19.605 1.00 92.88 104 GLN A N 1
ATOM 813 C CA . GLN A 1 104 ? -0.595 -10.416 19.651 1.00 92.88 104 GLN A CA 1
ATOM 814 C C . GLN A 1 104 ? -1.560 -11.337 18.900 1.00 92.88 104 GLN A C 1
ATOM 816 O O . GLN A 1 104 ? -2.595 -11.704 19.454 1.00 92.88 104 GLN A O 1
ATOM 821 N N . PRO A 1 105 ? -1.288 -11.654 17.626 1.00 91.38 105 PRO A N 1
ATOM 822 C CA . PRO A 1 105 ? -2.226 -12.414 16.814 1.00 91.38 105 PRO A CA 1
ATOM 823 C C . PRO A 1 105 ? -2.183 -13.891 17.161 1.00 91.38 105 PRO A C 1
ATOM 825 O O . PRO A 1 105 ? -1.102 -14.481 17.246 1.00 91.38 105 PRO A O 1
ATOM 828 N N . GLU A 1 106 ? -3.356 -14.494 17.301 1.00 89.62 106 GLU A N 1
ATOM 829 C CA . GLU A 1 106 ? -3.491 -15.902 17.664 1.00 89.62 106 GLU A CA 1
ATOM 830 C C . GLU A 1 106 ? -3.246 -16.783 16.435 1.00 89.62 106 GLU A C 1
ATOM 832 O O . GLU A 1 106 ? -2.525 -17.785 16.494 1.00 89.62 106 GLU A O 1
ATOM 837 N N . THR A 1 107 ? -3.750 -16.352 15.276 1.00 90.88 107 THR A N 1
ATOM 838 C CA . THR A 1 107 ? -3.672 -17.112 14.025 1.00 90.88 107 THR A CA 1
ATOM 839 C C . THR A 1 107 ? -2.548 -16.632 13.101 1.00 90.88 107 THR A C 1
ATOM 841 O O . THR A 1 107 ? -2.174 -15.458 13.077 1.00 90.88 107 THR A O 1
ATOM 844 N N . ASP A 1 108 ? -2.024 -17.537 12.265 1.00 89.44 108 ASP A N 1
ATOM 845 C CA . ASP A 1 108 ? -1.043 -17.176 11.226 1.00 89.44 108 ASP A CA 1
ATOM 846 C C . ASP A 1 108 ? -1.602 -16.188 10.199 1.00 89.44 108 ASP A C 1
ATOM 848 O O . ASP A 1 108 ? -0.861 -15.375 9.651 1.00 89.44 108 ASP A O 1
ATOM 852 N N . ASN A 1 109 ? -2.907 -16.248 9.949 1.00 90.19 109 ASN A N 1
ATOM 853 C CA . ASN A 1 109 ? -3.600 -15.354 9.034 1.00 90.19 109 ASN A CA 1
ATOM 854 C C . ASN A 1 109 ? -3.607 -13.917 9.551 1.00 90.19 109 ASN A C 1
ATOM 856 O O . ASN A 1 109 ? -3.260 -12.999 8.814 1.00 90.19 109 ASN A O 1
ATOM 860 N N . GLU A 1 110 ? -3.913 -13.719 10.832 1.00 93.25 110 GLU A N 1
ATOM 861 C CA . GLU A 1 110 ? -3.839 -12.398 11.452 1.00 93.25 110 GLU A CA 1
ATOM 862 C C . GLU A 1 110 ? -2.397 -11.876 11.507 1.00 93.25 110 GLU A C 1
ATOM 864 O O . GLU A 1 110 ? -2.174 -10.689 11.267 1.00 93.25 110 GLU A O 1
ATOM 869 N N . ARG A 1 111 ? -1.403 -12.748 11.752 1.00 92.88 111 ARG A N 1
ATOM 870 C CA . ARG A 1 111 ? 0.023 -12.382 11.643 1.00 92.88 111 ARG A CA 1
ATOM 871 C C . ARG A 1 111 ? 0.362 -11.905 10.229 1.00 92.88 111 ARG A C 1
ATOM 873 O O . ARG A 1 111 ? 0.925 -10.824 10.063 1.00 92.88 111 ARG A O 1
ATOM 880 N N . ALA A 1 112 ? -0.027 -12.673 9.210 1.00 91.94 112 ALA A N 1
ATOM 881 C CA . ALA A 1 112 ? 0.200 -12.335 7.808 1.00 91.94 112 ALA A CA 1
ATOM 882 C C . ALA A 1 112 ? -0.510 -11.032 7.403 1.00 91.94 112 ALA A C 1
ATOM 884 O O . ALA A 1 112 ? 0.076 -10.194 6.720 1.00 91.94 112 ALA A O 1
ATOM 885 N N . TYR A 1 113 ? -1.747 -10.837 7.860 1.00 94.62 113 TYR A N 1
ATOM 886 C CA . TYR A 1 113 ? -2.511 -9.615 7.645 1.00 94.62 113 TYR A CA 1
ATOM 887 C C . TYR A 1 113 ? -1.837 -8.401 8.290 1.00 94.62 113 TYR A C 1
ATOM 889 O O . TYR A 1 113 ? -1.628 -7.396 7.618 1.00 94.62 113 TYR A O 1
ATOM 897 N N . ARG A 1 114 ? -1.410 -8.486 9.555 1.00 94.38 114 ARG A N 1
ATOM 898 C CA . ARG A 1 114 ? -0.678 -7.382 10.200 1.00 94.38 114 ARG A CA 1
ATOM 899 C C . ARG A 1 114 ? 0.616 -7.047 9.470 1.00 94.38 114 ARG A C 1
ATOM 901 O O . ARG A 1 114 ? 0.884 -5.872 9.243 1.00 94.38 114 ARG A O 1
ATOM 908 N N . HIS A 1 115 ? 1.385 -8.052 9.046 1.00 92.56 115 HIS A N 1
ATOM 909 C CA . HIS A 1 115 ? 2.574 -7.821 8.220 1.00 92.56 115 HIS A CA 1
ATOM 910 C C . HIS A 1 115 ? 2.226 -7.082 6.924 1.00 92.56 115 HIS A C 1
ATOM 912 O O . HIS A 1 115 ? 2.945 -6.162 6.535 1.00 92.56 115 HIS A O 1
ATOM 918 N N . ALA A 1 116 ? 1.107 -7.430 6.281 1.00 93.75 116 ALA A N 1
ATOM 919 C CA . ALA A 1 116 ? 0.624 -6.724 5.100 1.00 93.75 116 ALA A CA 1
ATOM 920 C C . ALA A 1 116 ? 0.301 -5.250 5.387 1.00 93.75 116 ALA A C 1
ATOM 922 O O . ALA A 1 116 ? 0.710 -4.390 4.610 1.00 93.75 116 ALA A O 1
ATOM 923 N N . ILE A 1 117 ? -0.365 -4.952 6.508 1.00 95.62 117 ILE A N 1
ATOM 924 C CA . ILE A 1 117 ? -0.686 -3.578 6.921 1.00 95.62 117 ILE A CA 1
ATOM 925 C C . ILE A 1 117 ? 0.594 -2.770 7.188 1.00 95.62 117 ILE A C 1
ATOM 927 O O . ILE A 1 117 ? 0.762 -1.697 6.617 1.00 95.62 117 ILE A O 1
ATOM 931 N N . TYR A 1 118 ? 1.563 -3.293 7.941 1.00 94.31 118 TYR A N 1
ATOM 932 C CA . TYR A 1 118 ? 2.827 -2.572 8.162 1.00 94.31 118 TYR A CA 1
ATOM 933 C C . TYR A 1 118 ? 3.633 -2.370 6.874 1.00 94.31 118 TYR A C 1
ATOM 935 O O . TYR A 1 118 ? 4.203 -1.307 6.636 1.00 94.31 118 TYR A O 1
ATOM 943 N N . THR A 1 119 ? 3.654 -3.376 5.999 1.00 94.75 119 THR A N 1
ATOM 944 C CA . THR A 1 119 ? 4.325 -3.277 4.694 1.00 94.75 119 THR A CA 1
ATOM 945 C C . THR A 1 119 ? 3.671 -2.229 3.796 1.00 94.75 119 THR A C 1
ATOM 947 O O . THR A 1 119 ? 4.359 -1.498 3.084 1.00 94.75 119 THR A O 1
ATOM 950 N N . ALA A 1 120 ? 2.345 -2.132 3.841 1.00 96.38 120 ALA A N 1
ATOM 951 C CA . ALA A 1 120 ? 1.582 -1.126 3.122 1.00 96.38 120 ALA A CA 1
ATOM 952 C C . ALA A 1 120 ? 1.896 0.293 3.624 1.00 96.38 120 ALA A C 1
ATOM 954 O O . ALA A 1 120 ? 2.140 1.187 2.816 1.00 96.38 120 ALA A O 1
ATOM 955 N N . HIS A 1 121 ? 1.966 0.500 4.940 1.00 96.62 121 HIS A N 1
ATOM 956 C CA . HIS A 1 121 ? 2.349 1.798 5.498 1.00 96.62 121 HIS A CA 1
ATOM 957 C C . HIS A 1 121 ? 3.787 2.183 5.102 1.00 96.62 121 HIS A C 1
ATOM 959 O O . HIS A 1 121 ? 4.010 3.282 4.586 1.00 96.62 121 HIS A O 1
ATOM 965 N N . LEU A 1 122 ? 4.733 1.235 5.187 1.00 95.94 122 LEU A N 1
ATOM 966 C CA . LEU A 1 122 ? 6.102 1.397 4.685 1.00 95.94 122 LEU A CA 1
ATOM 967 C C . LEU A 1 122 ? 6.123 1.813 3.204 1.00 95.94 122 LEU A C 1
ATOM 969 O O . LEU A 1 122 ? 6.829 2.754 2.847 1.00 95.94 122 LEU A O 1
ATOM 973 N N . ALA A 1 123 ? 5.336 1.158 2.344 1.00 96.94 123 ALA A N 1
ATOM 974 C CA . ALA A 1 123 ? 5.239 1.508 0.925 1.00 96.94 123 ALA A CA 1
ATOM 975 C C . ALA A 1 123 ? 4.802 2.963 0.715 1.00 96.94 123 ALA A C 1
ATOM 977 O O . ALA A 1 123 ? 5.420 3.685 -0.070 1.00 96.94 123 ALA A O 1
ATOM 978 N N . GLY A 1 124 ? 3.779 3.409 1.449 1.00 97.06 124 GLY A N 1
ATOM 979 C CA . GLY A 1 124 ? 3.323 4.797 1.416 1.00 97.06 124 GLY A CA 1
ATOM 980 C C . GLY A 1 124 ? 4.417 5.780 1.830 1.00 97.06 124 GLY A C 1
ATOM 981 O O . GLY A 1 124 ? 4.656 6.770 1.136 1.00 97.06 124 GLY A O 1
ATOM 982 N N . ASN A 1 125 ? 5.118 5.497 2.927 1.00 96.31 125 ASN A N 1
ATOM 983 C CA . ASN A 1 125 ? 6.176 6.367 3.440 1.00 96.31 125 ASN A CA 1
ATOM 984 C C . ASN A 1 125 ? 7.378 6.447 2.486 1.00 96.31 125 ASN A C 1
ATOM 986 O O . ASN A 1 125 ? 7.909 7.537 2.267 1.00 96.31 125 ASN A O 1
ATOM 990 N N . LEU A 1 126 ? 7.753 5.339 1.836 1.00 96.25 126 LEU A N 1
ATOM 991 C CA . LEU A 1 126 ? 8.763 5.352 0.773 1.00 96.25 126 LEU A CA 1
ATOM 992 C C . LEU A 1 126 ? 8.308 6.176 -0.433 1.00 96.25 126 LEU A C 1
ATOM 994 O O . LEU A 1 126 ? 9.079 6.990 -0.936 1.00 96.25 126 LEU A O 1
ATOM 998 N N . ALA A 1 127 ? 7.058 6.019 -0.875 1.00 96.81 127 ALA A N 1
ATOM 999 C CA . ALA A 1 127 ? 6.519 6.799 -1.986 1.00 96.81 127 ALA A CA 1
ATOM 1000 C C . ALA A 1 127 ? 6.550 8.305 -1.693 1.00 96.81 127 ALA A C 1
ATOM 1002 O O . ALA A 1 127 ? 6.989 9.083 -2.536 1.00 96.81 127 ALA A O 1
ATOM 1003 N N . ALA A 1 128 ? 6.144 8.709 -0.485 1.00 95.44 128 ALA A N 1
ATOM 1004 C CA . ALA A 1 128 ? 6.191 10.100 -0.042 1.00 95.44 128 ALA A CA 1
ATOM 1005 C C . ALA A 1 128 ? 7.626 10.651 -0.032 1.00 95.44 128 ALA A C 1
ATOM 1007 O O . ALA A 1 128 ? 7.874 11.750 -0.522 1.00 95.44 128 ALA A O 1
ATOM 1008 N N . LEU A 1 129 ? 8.578 9.872 0.493 1.00 94.94 129 LEU A N 1
ATOM 1009 C CA . LEU A 1 129 ? 9.991 10.249 0.595 1.00 94.94 129 LEU A CA 1
ATOM 1010 C C . LEU A 1 129 ? 10.683 10.352 -0.774 1.00 94.94 129 LEU A C 1
ATOM 1012 O O . LEU A 1 129 ? 11.619 11.133 -0.968 1.00 94.94 129 LEU A O 1
ATOM 1016 N N . TRP A 1 130 ? 10.258 9.532 -1.728 1.00 94.81 130 TRP A N 1
ATOM 1017 C CA . TRP A 1 130 ? 10.824 9.486 -3.075 1.00 94.81 130 TRP A CA 1
ATOM 1018 C C . TRP A 1 130 ? 10.094 10.380 -4.075 1.00 94.81 130 TRP A C 1
ATOM 1020 O O . TRP A 1 130 ? 10.587 10.552 -5.193 1.00 94.81 130 TRP A O 1
ATOM 1030 N N . ALA A 1 131 ? 8.962 10.968 -3.679 1.00 93.69 131 ALA A N 1
ATOM 1031 C CA . ALA A 1 131 ? 8.201 11.892 -4.499 1.00 93.69 131 ALA A CA 1
ATOM 1032 C C . ALA A 1 131 ? 9.081 13.050 -4.985 1.00 93.69 131 ALA A C 1
ATOM 1034 O O . ALA A 1 131 ? 9.801 13.698 -4.224 1.00 93.69 131 ALA A O 1
ATOM 1035 N N . ARG A 1 132 ? 9.020 13.304 -6.291 1.00 84.56 132 ARG A N 1
ATOM 1036 C CA . ARG A 1 132 ? 9.627 14.468 -6.941 1.00 84.56 132 ARG A CA 1
ATOM 1037 C C . ARG A 1 132 ? 8.524 15.472 -7.280 1.00 84.56 132 ARG A C 1
ATOM 1039 O O . ARG A 1 132 ? 7.374 15.058 -7.413 1.00 84.56 132 ARG A O 1
ATOM 1046 N N . PRO A 1 133 ? 8.850 16.749 -7.547 1.00 77.69 133 PRO A N 1
ATOM 1047 C CA . PRO A 1 133 ? 7.856 17.722 -8.005 1.00 77.69 133 PRO A CA 1
ATOM 1048 C C . PRO A 1 133 ? 7.061 17.257 -9.238 1.00 77.69 133 PRO A C 1
ATOM 1050 O O . PRO A 1 133 ? 5.885 17.570 -9.370 1.00 77.69 133 PRO A O 1
ATOM 1053 N N . GLN A 1 134 ? 7.682 16.471 -10.130 1.00 71.75 134 GLN A N 1
ATOM 1054 C CA . GLN A 1 134 ? 7.033 15.930 -11.334 1.00 71.75 134 GLN A CA 1
ATOM 1055 C C . GLN A 1 134 ? 6.201 14.661 -11.078 1.00 71.75 134 GLN A C 1
ATOM 1057 O O . GLN A 1 134 ? 5.432 14.254 -11.942 1.00 71.75 134 GLN A O 1
ATOM 1062 N N . SER A 1 135 ? 6.346 14.030 -9.910 1.00 64.25 135 SER A N 1
ATOM 1063 C CA . SER A 1 135 ? 5.639 12.798 -9.531 1.00 64.25 135 SER A CA 1
ATOM 1064 C C . SER A 1 135 ? 4.265 13.066 -8.907 1.00 64.25 135 SER A C 1
ATOM 1066 O O . SER A 1 135 ? 3.630 12.138 -8.415 1.00 64.25 135 SER A O 1
ATOM 1068 N N . GLY A 1 136 ? 3.796 14.317 -8.932 1.00 71.31 136 GLY A N 1
ATOM 1069 C CA . GLY A 1 136 ? 2.522 14.730 -8.351 1.00 71.31 136 GLY A CA 1
ATOM 1070 C C . GLY A 1 136 ? 2.608 15.048 -6.856 1.00 71.31 136 GLY A C 1
ATOM 1071 O O . GLY A 1 136 ? 3.684 15.210 -6.283 1.00 71.31 136 GLY A O 1
ATOM 1072 N N . ASN A 1 137 ? 1.442 15.173 -6.222 1.00 86.75 137 ASN A N 1
ATOM 1073 C CA . ASN A 1 137 ? 1.330 15.462 -4.794 1.00 86.75 137 ASN A CA 1
ATOM 1074 C C . ASN A 1 137 ? 1.878 14.285 -3.960 1.00 86.75 137 ASN A C 1
ATOM 1076 O O . ASN A 1 137 ? 1.405 13.156 -4.094 1.00 86.75 137 ASN A O 1
ATOM 1080 N N . ALA A 1 138 ? 2.833 14.560 -3.063 1.00 92.38 138 ALA A N 1
ATOM 1081 C CA . ALA A 1 138 ? 3.452 13.563 -2.184 1.00 92.38 138 ALA A CA 1
ATOM 1082 C C . ALA A 1 138 ? 2.425 12.768 -1.352 1.00 92.38 138 ALA A C 1
ATOM 1084 O O . ALA A 1 138 ? 2.572 11.560 -1.179 1.00 92.38 138 ALA A O 1
ATOM 1085 N N . ALA A 1 139 ? 1.353 13.418 -0.886 1.00 92.81 139 ALA A N 1
ATOM 1086 C CA . ALA A 1 139 ? 0.277 12.751 -0.153 1.00 92.81 139 ALA A CA 1
ATOM 1087 C C . ALA A 1 139 ? -0.513 11.782 -1.052 1.00 92.81 139 ALA A C 1
ATOM 1089 O O . ALA A 1 139 ? -0.847 10.671 -0.643 1.00 92.81 139 ALA A O 1
ATOM 1090 N N . ALA A 1 140 ? -0.728 12.160 -2.315 1.00 93.44 140 ALA A N 1
ATOM 1091 C CA . ALA A 1 140 ? -1.442 11.334 -3.281 1.00 93.44 140 ALA A CA 1
ATOM 1092 C C . ALA A 1 140 ? -0.661 10.057 -3.623 1.00 93.44 140 ALA A C 1
ATOM 1094 O O . ALA A 1 140 ? -1.231 8.966 -3.596 1.00 93.44 140 ALA A O 1
ATOM 1095 N N . VAL A 1 141 ? 0.650 10.161 -3.876 1.00 95.44 141 VAL A N 1
ATOM 1096 C CA . VAL A 1 141 ? 1.491 8.972 -4.115 1.00 95.44 141 VAL A CA 1
ATOM 1097 C C . VAL A 1 141 ? 1.667 8.127 -2.852 1.00 95.44 141 VAL A C 1
ATOM 1099 O O . VAL A 1 141 ? 1.679 6.902 -2.960 1.00 95.44 141 VAL A O 1
ATOM 1102 N N . LYS A 1 142 ? 1.713 8.743 -1.658 1.00 96.44 142 LYS A N 1
ATOM 1103 C CA . LYS A 1 142 ? 1.703 8.030 -0.368 1.00 96.44 142 LYS A CA 1
ATOM 1104 C C . LYS A 1 142 ? 0.476 7.132 -0.255 1.00 96.44 142 LYS A C 1
ATOM 1106 O O . LYS A 1 142 ? 0.609 5.928 -0.053 1.00 96.44 142 LYS A O 1
ATOM 1111 N N . TRP A 1 143 ? -0.715 7.709 -0.404 1.00 96.75 143 TRP A N 1
ATOM 1112 C CA . TRP A 1 143 ? -1.973 6.973 -0.284 1.00 96.75 143 TRP A CA 1
ATOM 1113 C C . TRP A 1 143 ? -2.136 5.924 -1.383 1.00 96.75 143 TRP A C 1
ATOM 1115 O O . TRP A 1 143 ? -2.569 4.806 -1.102 1.00 96.75 143 TRP A O 1
ATOM 1125 N N . ALA A 1 144 ? -1.726 6.236 -2.613 1.00 96.25 144 ALA A N 1
ATOM 1126 C CA . ALA A 1 144 ? -1.754 5.275 -3.707 1.00 96.25 144 ALA A CA 1
ATOM 1127 C C . ALA A 1 144 ? -0.840 4.065 -3.450 1.00 96.25 144 ALA A C 1
ATOM 1129 O O . ALA A 1 144 ? -1.292 2.931 -3.585 1.00 96.25 144 ALA A O 1
ATOM 1130 N N . ALA A 1 145 ? 0.412 4.276 -3.032 1.00 96.94 145 ALA A N 1
ATOM 1131 C CA . ALA A 1 145 ? 1.340 3.183 -2.725 1.00 96.94 145 ALA A CA 1
ATOM 1132 C C . ALA A 1 145 ? 0.916 2.375 -1.497 1.00 96.94 145 ALA A C 1
ATOM 1134 O O . ALA A 1 145 ? 1.000 1.146 -1.508 1.00 96.94 145 ALA A O 1
ATOM 1135 N N . MET A 1 146 ? 0.393 3.050 -0.474 1.00 97.25 146 MET A N 1
ATOM 1136 C CA . MET A 1 146 ? -0.133 2.408 0.724 1.00 97.25 146 MET A CA 1
ATOM 1137 C C . MET A 1 146 ? -1.325 1.494 0.414 1.00 97.25 146 MET A C 1
ATOM 1139 O O . MET A 1 146 ? -1.399 0.373 0.908 1.00 97.25 146 MET A O 1
ATOM 1143 N N . LEU A 1 147 ? -2.253 1.935 -0.435 1.00 96.88 147 LEU A N 1
ATOM 1144 C CA . LEU A 1 147 ? -3.485 1.195 -0.723 1.00 96.88 147 LEU A CA 1
ATOM 1145 C C . LEU A 1 147 ? -3.403 0.304 -1.972 1.00 96.88 147 LEU A C 1
ATOM 1147 O O . LEU A 1 147 ? -4.338 -0.458 -2.226 1.00 96.88 147 LEU A O 1
ATOM 1151 N N . ALA A 1 148 ? -2.289 0.350 -2.710 1.00 94.19 148 ALA A N 1
ATOM 1152 C CA . ALA A 1 148 ? -2.024 -0.372 -3.959 1.00 94.19 148 ALA A CA 1
ATOM 1153 C C . ALA A 1 148 ? -2.496 -1.832 -3.957 1.00 94.19 148 ALA A C 1
ATOM 1155 O O . ALA A 1 148 ? -3.149 -2.294 -4.888 1.00 94.19 148 ALA A O 1
ATOM 1156 N N . HIS A 1 149 ? -2.189 -2.555 -2.883 1.00 91.19 149 HIS A N 1
ATOM 1157 C CA . HIS A 1 149 ? -2.460 -3.987 -2.764 1.00 91.19 149 HIS A CA 1
ATOM 1158 C C . HIS A 1 149 ? -3.603 -4.303 -1.789 1.00 91.19 149 HIS A C 1
ATOM 1160 O O . HIS A 1 149 ? -3.777 -5.457 -1.401 1.00 91.19 149 HIS A O 1
ATOM 1166 N N . SER A 1 150 ? -4.407 -3.303 -1.412 1.00 94.12 150 SER A N 1
ATOM 1167 C CA . SER A 1 150 ? -5.492 -3.464 -0.432 1.00 94.12 150 SER A CA 1
ATOM 1168 C C . SER A 1 150 ? -6.581 -4.444 -0.861 1.00 94.12 150 SER A C 1
ATOM 1170 O O . SER A 1 150 ? -7.159 -5.130 -0.022 1.00 94.12 150 SER A O 1
ATOM 1172 N N . VAL A 1 151 ? -6.783 -4.615 -2.171 1.00 92.00 151 VAL A N 1
ATOM 1173 C CA . VAL A 1 151 ? -7.685 -5.630 -2.747 1.00 92.00 151 VAL A CA 1
ATOM 1174 C C . VAL A 1 151 ? -7.269 -7.073 -2.434 1.00 92.00 151 VAL A C 1
ATOM 1176 O O . VAL A 1 151 ? -8.074 -7.990 -2.585 1.00 92.00 151 VAL A O 1
ATOM 1179 N N . LEU A 1 152 ? -6.021 -7.291 -2.002 1.00 90.88 152 LEU A N 1
ATOM 1180 C CA . LEU A 1 152 ? -5.490 -8.608 -1.648 1.00 90.88 152 LEU A CA 1
ATOM 1181 C C . LEU A 1 152 ? -5.651 -8.923 -0.155 1.00 90.88 152 LEU A C 1
ATOM 1183 O O . LEU A 1 152 ? -5.685 -10.090 0.222 1.00 90.88 152 LEU A O 1
ATOM 1187 N N . TRP A 1 153 ? -5.776 -7.914 0.709 1.00 93.31 153 TRP A N 1
ATOM 1188 C CA . TRP A 1 153 ? -5.814 -8.119 2.160 1.00 93.31 153 TRP A CA 1
ATOM 1189 C C . TRP A 1 153 ? -7.029 -8.909 2.671 1.00 93.31 153 TRP A C 1
ATOM 1191 O O . TRP A 1 153 ? -6.840 -9.684 3.609 1.00 93.31 153 TRP A O 1
ATOM 1201 N N . PRO A 1 154 ? -8.243 -8.809 2.080 1.00 91.94 154 PRO A N 1
ATOM 1202 C CA . PRO A 1 154 ? -9.366 -9.651 2.486 1.00 91.94 154 PRO A CA 1
ATOM 1203 C C . PRO A 1 154 ? -9.048 -11.147 2.437 1.00 91.94 154 PRO A C 1
ATOM 1205 O O . PRO A 1 154 ? -9.445 -11.877 3.340 1.00 91.94 154 PRO A O 1
ATOM 1208 N N . TRP A 1 155 ? -8.262 -11.591 1.449 1.00 90.75 155 TRP A N 1
ATOM 1209 C CA . TRP A 1 155 ? -7.854 -12.991 1.326 1.00 90.75 155 TRP A CA 1
ATOM 1210 C C . TRP A 1 155 ? -7.083 -13.482 2.549 1.00 90.75 155 TRP A C 1
ATOM 1212 O O . TRP A 1 155 ? -7.302 -14.605 2.993 1.00 90.75 155 TRP A O 1
ATOM 1222 N N . LEU A 1 156 ? -6.222 -12.634 3.123 1.00 91.19 156 LEU A N 1
ATOM 1223 C CA . LEU A 1 156 ? -5.450 -12.960 4.327 1.00 91.19 156 LEU A CA 1
ATOM 1224 C C . LEU A 1 156 ? -6.351 -13.199 5.544 1.00 91.19 156 LEU A C 1
ATOM 1226 O O . LEU A 1 156 ? -5.945 -13.902 6.462 1.00 91.19 156 LEU A O 1
ATOM 1230 N N . MET A 1 157 ? -7.570 -12.654 5.541 1.00 90.06 157 MET A N 1
ATOM 1231 C CA . MET A 1 157 ? -8.538 -12.821 6.624 1.00 90.06 157 MET A CA 1
ATOM 1232 C C . MET A 1 157 ? -9.541 -13.947 6.370 1.00 90.06 157 MET A C 1
ATOM 1234 O O . MET A 1 157 ? -10.060 -14.510 7.330 1.00 90.06 157 MET A O 1
ATOM 1238 N N . THR A 1 158 ? -9.837 -14.272 5.110 1.00 86.31 158 THR A N 1
ATOM 1239 C CA . THR A 1 158 ? -10.864 -15.266 4.764 1.00 86.31 158 THR A CA 1
ATOM 1240 C C . THR A 1 158 ? -10.299 -16.655 4.493 1.00 86.31 158 THR A C 1
ATOM 1242 O O . THR A 1 158 ? -10.990 -17.632 4.755 1.00 86.31 158 THR A O 1
ATOM 1245 N N . GLU A 1 159 ? -9.061 -16.765 4.001 1.00 84.94 159 GLU A N 1
ATOM 1246 C CA . GLU A 1 159 ? -8.494 -18.034 3.533 1.00 84.94 159 GLU A CA 1
ATOM 1247 C C . GLU A 1 159 ? -7.192 -18.389 4.252 1.00 84.94 159 GLU A C 1
ATOM 1249 O O . GLU A 1 159 ? -6.223 -17.631 4.248 1.00 84.94 159 GLU A O 1
ATOM 1254 N N . SER A 1 160 ? -7.110 -19.584 4.838 1.00 81.81 160 SER A N 1
ATOM 1255 C CA . SER A 1 160 ? -5.894 -20.054 5.527 1.00 81.81 160 SER A CA 1
ATOM 1256 C C . SER A 1 160 ? -4.707 -20.257 4.581 1.00 81.81 160 SER A C 1
ATOM 1258 O O . SER A 1 160 ? -3.552 -20.089 4.972 1.00 81.81 160 SER A O 1
ATOM 1260 N N . SER A 1 161 ? -4.970 -20.575 3.311 1.00 83.94 161 SER A N 1
ATOM 1261 C CA . SER A 1 161 ? -3.943 -20.714 2.276 1.00 83.94 161 SER A CA 1
ATOM 1262 C C . SER A 1 161 ? -3.366 -19.368 1.828 1.00 83.94 161 SER A C 1
ATOM 1264 O O . SER A 1 161 ? -2.256 -19.341 1.293 1.00 83.94 161 SER A O 1
ATOM 1266 N N . ALA A 1 162 ? -4.053 -18.248 2.083 1.00 86.12 162 ALA A N 1
ATOM 1267 C CA . ALA A 1 162 ? -3.611 -16.922 1.660 1.00 86.12 162 ALA A CA 1
ATOM 1268 C C . ALA A 1 162 ? -2.273 -16.515 2.288 1.00 86.12 162 ALA A C 1
ATOM 1270 O O . ALA A 1 162 ? -1.494 -15.803 1.656 1.00 86.12 162 ALA A O 1
ATOM 1271 N N . ARG A 1 163 ? -1.937 -17.036 3.477 1.00 83.12 163 ARG A N 1
ATOM 1272 C CA . ARG A 1 163 ? -0.620 -16.830 4.108 1.00 83.12 163 ARG A CA 1
ATOM 1273 C C . ARG A 1 163 ? 0.547 -17.307 3.235 1.00 83.12 163 ARG A C 1
ATOM 1275 O O . ARG A 1 163 ? 1.645 -16.757 3.317 1.00 83.12 163 ARG A O 1
ATOM 1282 N N . ASN A 1 164 ? 0.312 -18.287 2.353 1.00 87.56 164 ASN A N 1
ATOM 1283 C CA . ASN A 1 164 ? 1.327 -18.783 1.425 1.00 87.56 164 ASN A CA 1
ATOM 1284 C C . ASN A 1 164 ? 1.753 -17.709 0.417 1.00 87.56 164 ASN A C 1
ATOM 1286 O O . ASN A 1 164 ? 2.820 -17.828 -0.173 1.00 87.56 164 ASN A O 1
ATOM 1290 N N . TRP A 1 165 ? 0.974 -16.639 0.247 1.00 88.75 165 TRP A N 1
ATOM 1291 C CA . TRP A 1 165 ? 1.369 -15.489 -0.557 1.00 88.75 165 TRP A CA 1
ATOM 1292 C C . TRP A 1 165 ? 2.667 -14.857 -0.053 1.00 88.75 165 TRP A C 1
ATOM 1294 O O . TRP A 1 165 ? 3.608 -14.721 -0.831 1.00 88.75 165 TRP A O 1
ATOM 1304 N N . LEU A 1 166 ? 2.780 -14.591 1.254 1.00 84.50 166 LEU A N 1
ATOM 1305 C CA . LEU A 1 166 ? 4.015 -14.064 1.847 1.00 84.50 166 LEU A CA 1
ATOM 1306 C C . LEU A 1 166 ? 5.178 -15.048 1.705 1.00 84.50 166 LEU A C 1
ATOM 1308 O O . LEU A 1 166 ? 6.305 -14.641 1.432 1.00 84.50 166 LEU A O 1
ATOM 1312 N N . HIS A 1 167 ? 4.903 -16.349 1.832 1.00 86.06 167 HIS A N 1
ATOM 1313 C CA . HIS A 1 167 ? 5.909 -17.377 1.588 1.00 86.06 167 HIS A CA 1
ATOM 1314 C C . HIS A 1 167 ? 6.415 -17.340 0.139 1.00 86.06 167 HIS A C 1
ATOM 1316 O O . HIS A 1 167 ? 7.617 -17.353 -0.091 1.00 86.06 167 HIS A O 1
ATOM 1322 N N . ARG A 1 168 ? 5.533 -17.215 -0.857 1.00 87.44 168 ARG A N 1
ATOM 1323 C CA . ARG A 1 168 ? 5.944 -17.095 -2.265 1.00 87.44 168 ARG A CA 1
ATOM 1324 C C . ARG A 1 168 ? 6.774 -15.840 -2.520 1.00 87.44 168 ARG A C 1
ATOM 1326 O O . ARG A 1 168 ? 7.801 -15.913 -3.192 1.00 87.44 168 ARG A O 1
ATOM 1333 N N . LEU A 1 169 ? 6.396 -14.709 -1.923 1.00 86.44 169 LEU A N 1
ATOM 1334 C CA . LEU A 1 169 ? 7.214 -13.494 -1.974 1.00 86.44 169 LEU A CA 1
ATOM 1335 C C . LEU A 1 169 ? 8.606 -13.720 -1.363 1.00 86.44 169 LEU A C 1
ATOM 1337 O O . LEU A 1 169 ? 9.594 -13.243 -1.924 1.00 86.44 169 LEU A O 1
ATOM 1341 N N . SER A 1 170 ? 8.710 -14.494 -0.275 1.00 82.25 170 SER A N 1
ATOM 1342 C CA . SER A 1 170 ? 9.997 -14.827 0.356 1.00 82.25 170 SER A CA 1
ATOM 1343 C C . SER A 1 170 ? 10.846 -15.784 -0.478 1.00 82.25 170 SER A C 1
ATOM 1345 O O . SER A 1 170 ? 12.068 -15.651 -0.499 1.00 82.25 170 SER A O 1
ATOM 1347 N N . GLN A 1 171 ? 10.211 -16.684 -1.236 1.00 83.44 171 GLN A N 1
ATOM 1348 C CA . GLN A 1 171 ? 10.872 -17.524 -2.243 1.00 83.44 171 GLN A CA 1
ATOM 1349 C C . GLN A 1 171 ? 11.268 -16.746 -3.506 1.00 83.44 171 GLN A C 1
ATOM 1351 O O . GLN A 1 171 ? 11.909 -17.287 -4.406 1.00 83.44 171 GLN A O 1
ATOM 1356 N N . GLY A 1 172 ? 10.931 -15.457 -3.567 1.00 75.75 172 GLY A N 1
ATOM 1357 C CA . GLY A 1 172 ? 11.327 -14.580 -4.649 1.00 75.75 172 GLY A CA 1
ATOM 1358 C C . GLY A 1 172 ? 10.362 -14.592 -5.825 1.00 75.75 172 GLY A C 1
ATOM 1359 O O . GLY A 1 172 ? 10.802 -14.308 -6.936 1.00 75.75 172 GLY A O 1
ATOM 1360 N N . ASP A 1 173 ? 9.075 -14.867 -5.623 1.00 83.25 173 ASP A N 1
ATOM 1361 C CA . ASP A 1 173 ? 8.046 -14.593 -6.629 1.00 83.25 173 ASP A CA 1
ATOM 1362 C C . ASP A 1 173 ? 7.712 -13.096 -6.714 1.00 83.25 173 ASP A C 1
ATOM 1364 O O . ASP A 1 173 ? 7.935 -12.326 -5.780 1.00 83.25 173 ASP A O 1
ATOM 1368 N N . ASP A 1 174 ? 7.203 -12.664 -7.871 1.00 82.81 174 ASP A N 1
ATOM 1369 C CA . ASP A 1 174 ? 6.671 -11.305 -8.032 1.00 82.81 174 ASP A CA 1
ATOM 1370 C C . ASP A 1 174 ? 5.356 -11.130 -7.282 1.00 82.81 174 ASP A C 1
ATOM 1372 O O . ASP A 1 174 ? 4.612 -12.100 -7.189 1.00 82.81 174 ASP A O 1
ATOM 1376 N N . ILE A 1 175 ? 5.006 -9.909 -6.864 1.00 85.69 175 ILE A N 1
ATOM 1377 C CA . ILE A 1 175 ? 3.694 -9.634 -6.261 1.00 85.69 175 ILE A CA 1
ATOM 1378 C C . ILE A 1 175 ? 2.565 -10.125 -7.166 1.00 85.69 175 ILE A C 1
ATOM 1380 O O . ILE A 1 175 ? 1.725 -10.903 -6.718 1.00 85.69 175 ILE A O 1
ATOM 1384 N N . VAL A 1 176 ? 2.573 -9.764 -8.450 1.00 86.12 176 VAL A N 1
ATOM 1385 C CA . VAL A 1 176 ? 1.512 -10.155 -9.390 1.00 86.12 176 VAL A CA 1
ATOM 1386 C C . VAL A 1 176 ? 1.501 -11.670 -9.598 1.00 86.12 176 VAL A C 1
ATOM 1388 O O . VAL A 1 176 ? 0.446 -12.305 -9.575 1.00 86.12 176 VAL A O 1
ATOM 1391 N N . SER A 1 177 ? 2.679 -12.278 -9.752 1.00 86.38 177 SER A N 1
ATOM 1392 C CA . SER A 1 177 ? 2.805 -13.725 -9.985 1.00 86.38 177 SER A CA 1
ATOM 1393 C C . SER A 1 177 ? 2.402 -14.552 -8.759 1.00 86.38 177 SER A C 1
ATOM 1395 O O . SER A 1 177 ? 1.694 -15.551 -8.891 1.00 86.38 177 SER A O 1
ATOM 1397 N N . ALA A 1 178 ? 2.803 -14.122 -7.563 1.00 89.25 178 ALA A N 1
ATOM 1398 C CA . ALA A 1 178 ? 2.422 -14.728 -6.296 1.00 89.25 178 ALA A CA 1
ATOM 1399 C C . ALA A 1 178 ? 0.908 -14.625 -6.094 1.00 89.25 178 ALA A C 1
ATOM 1401 O O . ALA A 1 178 ? 0.259 -15.637 -5.827 1.00 89.25 178 ALA A O 1
ATOM 1402 N N . SER A 1 179 ? 0.340 -13.435 -6.303 1.00 89.12 179 SER A N 1
ATOM 1403 C CA . SER A 1 179 ? -1.096 -13.181 -6.173 1.00 89.12 179 SER A CA 1
ATOM 1404 C C . SER A 1 179 ? -1.923 -14.015 -7.151 1.00 89.12 179 SER A C 1
ATOM 1406 O O . SER A 1 179 ? -2.937 -14.585 -6.756 1.00 89.12 179 SER A O 1
ATOM 1408 N N . ARG A 1 180 ? -1.481 -14.166 -8.407 1.00 87.75 180 ARG A N 1
ATOM 1409 C CA . ARG A 1 180 ? -2.181 -14.992 -9.409 1.00 87.75 180 ARG A CA 1
ATOM 1410 C C . ARG A 1 180 ? -2.269 -16.446 -8.967 1.00 87.75 180 ARG A C 1
ATOM 1412 O O . ARG A 1 180 ? -3.314 -17.067 -9.095 1.00 87.75 180 ARG A O 1
ATOM 1419 N N . THR A 1 181 ? -1.189 -16.997 -8.428 1.00 87.94 181 THR A N 1
ATOM 1420 C CA . THR A 1 181 ? -1.179 -18.404 -8.012 1.00 87.94 181 THR A CA 1
ATOM 1421 C C . THR A 1 181 ? -1.953 -18.651 -6.727 1.00 87.94 181 THR A C 1
ATOM 1423 O O . THR A 1 181 ? -2.599 -19.686 -6.627 1.00 87.94 181 THR A O 1
ATOM 1426 N N . ILE A 1 182 ? -1.885 -17.743 -5.749 1.00 87.38 182 ILE A N 1
ATOM 1427 C CA . ILE A 1 182 ? -2.558 -17.951 -4.460 1.00 87.38 182 ILE A CA 1
ATOM 1428 C C . ILE A 1 182 ? -4.045 -17.592 -4.540 1.00 87.38 182 ILE A C 1
ATOM 1430 O O . ILE A 1 182 ? -4.873 -18.317 -3.999 1.00 87.38 182 ILE A O 1
ATOM 1434 N N . PHE A 1 183 ? -4.397 -16.514 -5.245 1.00 84.88 183 PHE A N 1
ATOM 1435 C CA . PHE A 1 183 ? -5.765 -15.985 -5.277 1.00 84.88 183 PHE A CA 1
ATOM 1436 C C . PHE A 1 183 ? -6.523 -16.312 -6.573 1.00 84.88 183 PHE A C 1
ATOM 1438 O O . PHE A 1 183 ? -7.725 -16.087 -6.639 1.00 84.88 183 PHE A O 1
ATOM 1445 N N . ASN A 1 184 ? -5.862 -16.850 -7.609 1.00 79.00 184 ASN A N 1
ATOM 1446 C CA . ASN A 1 184 ? -6.457 -17.170 -8.923 1.00 79.00 184 ASN A CA 1
ATOM 1447 C C . ASN A 1 184 ? -7.189 -15.982 -9.582 1.00 79.00 184 ASN A C 1
ATOM 1449 O O . ASN A 1 184 ? -8.179 -16.160 -10.289 1.00 79.00 184 ASN A O 1
ATOM 1453 N N . GLY A 1 185 ? -6.719 -14.759 -9.317 1.00 77.75 185 GLY A N 1
ATOM 1454 C CA . GLY A 1 185 ? -7.257 -13.524 -9.884 1.00 77.75 185 GLY A CA 1
ATOM 1455 C C . GLY A 1 185 ? -6.435 -13.039 -11.069 1.00 77.75 185 GLY A C 1
ATOM 1456 O O . GLY A 1 185 ? -5.220 -13.233 -11.109 1.00 77.75 185 GLY A O 1
ATOM 1457 N N . SER A 1 186 ? -7.099 -12.395 -12.026 1.00 84.62 186 SER A N 1
ATOM 1458 C CA . SER A 1 186 ? -6.432 -11.604 -13.060 1.00 84.62 186 SER A CA 1
ATOM 1459 C C . SER A 1 186 ? -6.298 -10.151 -12.616 1.00 84.62 186 SER A C 1
ATOM 1461 O O . SER A 1 186 ? -7.084 -9.662 -11.802 1.00 84.62 186 SER A O 1
ATOM 1463 N N . GLU A 1 187 ? -5.366 -9.423 -13.216 1.00 87.69 187 GLU A N 1
ATOM 1464 C CA . GLU A 1 187 ? -5.219 -7.987 -12.999 1.00 87.69 187 GLU A CA 1
ATOM 1465 C C . GLU A 1 187 ? -6.506 -7.227 -13.325 1.00 87.69 187 GLU A C 1
ATOM 1467 O O . GLU A 1 187 ? -6.883 -6.334 -12.579 1.00 87.69 187 GLU A O 1
ATOM 1472 N N . ALA A 1 188 ? -7.258 -7.648 -14.347 1.00 88.75 188 ALA A N 1
ATOM 1473 C CA . ALA A 1 188 ? -8.573 -7.078 -14.641 1.00 88.75 188 ALA A CA 1
ATOM 1474 C C . ALA A 1 188 ? -9.570 -7.268 -13.481 1.00 88.75 188 ALA A C 1
ATOM 1476 O O . ALA A 1 188 ? -10.355 -6.372 -13.171 1.00 88.75 188 ALA A O 1
ATOM 1477 N N . THR A 1 189 ? -9.521 -8.418 -12.802 1.00 88.81 189 THR A N 1
ATOM 1478 C CA . THR A 1 189 ? -10.373 -8.690 -11.634 1.00 88.81 189 THR A CA 1
ATOM 1479 C C . THR A 1 189 ? -9.990 -7.791 -10.463 1.00 88.81 189 THR A C 1
ATOM 1481 O O . THR A 1 189 ? -10.857 -7.181 -9.837 1.00 88.81 189 THR A O 1
ATOM 1484 N N . TRP A 1 190 ? -8.693 -7.659 -10.184 1.00 90.12 190 TRP A N 1
ATOM 1485 C CA . TRP A 1 190 ? -8.199 -6.787 -9.118 1.00 90.12 190 TRP A CA 1
ATOM 1486 C C . TRP A 1 190 ? -8.425 -5.306 -9.416 1.00 90.12 190 TRP A C 1
ATOM 1488 O O . TRP A 1 190 ? -8.794 -4.567 -8.510 1.00 90.12 190 TRP A O 1
ATOM 1498 N N . LEU A 1 191 ? -8.318 -4.888 -10.678 1.00 92.81 191 LEU A N 1
ATOM 1499 C CA . LEU A 1 191 ? -8.664 -3.542 -11.128 1.00 92.81 191 LEU A CA 1
ATOM 1500 C C . LEU A 1 191 ? -10.139 -3.223 -10.867 1.00 92.81 191 LEU A C 1
ATOM 1502 O O . LEU A 1 191 ? -10.462 -2.153 -10.354 1.00 92.81 191 LEU A O 1
ATOM 1506 N N . ASN A 1 192 ? -11.040 -4.158 -11.176 1.00 91.25 192 ASN A N 1
ATOM 1507 C CA . ASN A 1 192 ? -12.465 -3.986 -10.896 1.00 91.25 192 ASN A CA 1
ATOM 1508 C C . ASN A 1 192 ? -12.731 -3.844 -9.391 1.00 91.25 192 ASN A C 1
ATOM 1510 O O . ASN A 1 192 ? -13.555 -3.022 -8.991 1.00 91.25 192 ASN A O 1
ATOM 1514 N N . LEU A 1 193 ? -12.008 -4.592 -8.551 1.00 90.31 193 LEU A N 1
ATOM 1515 C CA . LEU A 1 193 ? -12.094 -4.447 -7.096 1.00 90.31 193 LEU A CA 1
ATOM 1516 C C . LEU A 1 193 ? -11.532 -3.112 -6.613 1.00 90.31 193 LEU A C 1
ATOM 1518 O O . LEU A 1 193 ? -12.173 -2.448 -5.804 1.00 90.31 193 LEU A O 1
ATOM 1522 N N . ALA A 1 194 ? -10.384 -2.690 -7.137 1.00 92.62 194 ALA A N 1
ATOM 1523 C CA . ALA A 1 194 ? -9.758 -1.420 -6.789 1.00 92.62 194 ALA A CA 1
ATOM 1524 C C . ALA A 1 194 ? -10.701 -0.243 -7.082 1.00 92.62 194 ALA A C 1
ATOM 1526 O O . ALA A 1 194 ? -10.945 0.593 -6.214 1.00 92.62 194 ALA A O 1
ATOM 1527 N N . ARG A 1 195 ? -11.328 -0.244 -8.265 1.00 92.62 195 ARG A N 1
ATOM 1528 C CA . ARG A 1 195 ? -12.330 0.759 -8.656 1.00 92.62 195 ARG A CA 1
ATOM 1529 C C . ARG A 1 195 ? -13.578 0.712 -7.781 1.00 92.62 195 ARG A C 1
ATOM 1531 O O . ARG A 1 195 ? -14.077 1.759 -7.373 1.00 92.62 195 ARG A O 1
ATOM 1538 N N . ARG A 1 196 ? -14.069 -0.491 -7.462 1.00 91.00 196 ARG A N 1
ATOM 1539 C CA . ARG A 1 196 ? -15.222 -0.678 -6.567 1.00 91.00 196 ARG A CA 1
ATOM 1540 C C . ARG A 1 196 ? -14.962 -0.123 -5.166 1.00 91.00 196 ARG A C 1
ATOM 1542 O O . ARG A 1 196 ? -15.890 0.376 -4.548 1.00 91.00 196 ARG A O 1
ATOM 1549 N N . HIS A 1 197 ? -13.724 -0.206 -4.689 1.00 91.12 197 HIS A N 1
ATOM 1550 C CA . HIS A 1 197 ? -13.303 0.322 -3.391 1.00 91.12 197 HIS A CA 1
ATOM 1551 C C . HIS A 1 197 ? -12.782 1.760 -3.453 1.00 91.12 197 HIS A C 1
ATOM 1553 O O . HIS A 1 197 ? -12.170 2.221 -2.493 1.00 91.12 197 HIS A O 1
ATOM 1559 N N . HIS A 1 198 ? -13.016 2.467 -4.564 1.00 92.38 198 HIS A N 1
ATOM 1560 C CA . HIS A 1 198 ? -12.628 3.867 -4.743 1.00 92.38 198 HIS A CA 1
ATOM 1561 C C . HIS A 1 198 ? -11.137 4.129 -4.482 1.00 92.38 198 HIS A C 1
ATOM 1563 O O . HIS A 1 198 ? -10.772 5.197 -3.996 1.00 92.38 198 HIS A O 1
ATOM 1569 N N . LEU A 1 199 ? -10.272 3.153 -4.785 1.00 94.12 199 LEU A N 1
ATOM 1570 C CA . LEU A 1 199 ? -8.833 3.327 -4.616 1.00 94.12 199 LEU A CA 1
ATOM 1571 C C . LEU A 1 199 ? -8.305 4.435 -5.540 1.00 94.12 199 LEU A C 1
ATOM 1573 O O . LEU A 1 199 ? -8.856 4.619 -6.628 1.00 94.12 199 LEU A O 1
ATOM 1577 N N . PRO A 1 200 ? -7.214 5.131 -5.160 1.00 93.94 200 PRO A N 1
ATOM 1578 C CA . PRO A 1 200 ? -6.626 6.171 -5.999 1.00 93.94 200 PRO A CA 1
ATOM 1579 C C . PRO A 1 200 ? -6.289 5.654 -7.403 1.00 93.94 200 PRO A C 1
ATOM 1581 O O . PRO A 1 200 ? -5.837 4.517 -7.555 1.00 93.94 200 PRO A O 1
ATOM 1584 N N . ASP A 1 201 ? -6.423 6.495 -8.429 1.00 92.56 201 ASP A N 1
ATOM 1585 C CA . ASP A 1 201 ? -6.178 6.078 -9.819 1.00 92.56 201 ASP A CA 1
ATOM 1586 C C . ASP A 1 201 ? -4.768 5.525 -10.031 1.00 92.56 201 ASP A C 1
ATOM 1588 O O . ASP A 1 201 ? -4.592 4.514 -10.706 1.00 92.56 201 ASP A O 1
ATOM 1592 N N . MET A 1 202 ? -3.769 6.111 -9.369 1.00 92.81 202 MET A N 1
ATOM 1593 C CA . MET A 1 202 ? -2.390 5.613 -9.401 1.00 92.81 202 MET A CA 1
ATOM 1594 C C . MET A 1 202 ? -2.258 4.186 -8.847 1.00 92.81 202 MET A C 1
ATOM 1596 O O . MET A 1 202 ? -1.437 3.417 -9.341 1.00 92.81 202 MET A O 1
ATOM 1600 N N . ALA A 1 203 ? -3.072 3.810 -7.855 1.00 94.06 203 ALA A N 1
ATOM 1601 C CA . ALA A 1 203 ? -3.141 2.437 -7.359 1.00 94.06 203 ALA A CA 1
ATOM 1602 C C . ALA A 1 203 ? -3.842 1.520 -8.374 1.00 94.06 203 ALA A C 1
ATOM 1604 O O . ALA A 1 203 ? -3.381 0.409 -8.623 1.00 94.06 203 ALA A O 1
ATOM 1605 N N . CYS A 1 204 ? -4.920 1.992 -9.009 1.00 94.06 204 CYS A N 1
ATOM 1606 C CA . CYS A 1 204 ? -5.616 1.249 -10.062 1.00 94.06 204 CYS A CA 1
ATOM 1607 C C . CYS A 1 204 ? -4.710 0.976 -11.276 1.00 94.06 204 CYS A C 1
ATOM 1609 O O . CYS A 1 204 ? -4.716 -0.129 -11.819 1.00 94.06 204 CYS A O 1
ATOM 1611 N N . GLN A 1 205 ? -3.892 1.953 -11.670 1.00 93.25 205 GLN A N 1
ATOM 1612 C CA . GLN A 1 205 ? -2.972 1.869 -12.808 1.00 93.25 205 GLN A CA 1
ATOM 1613 C C . GLN A 1 205 ? -1.905 0.776 -12.641 1.00 93.25 205 GLN A C 1
A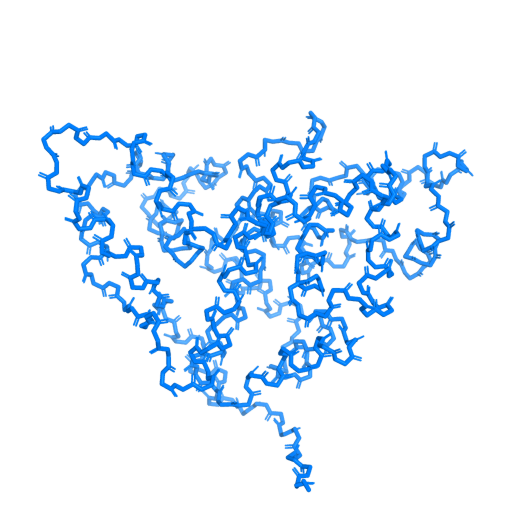TOM 1615 O O . GLN A 1 205 ? -1.384 0.273 -13.635 1.00 93.25 205 GLN A O 1
ATOM 1620 N N . LEU A 1 206 ? -1.640 0.305 -11.416 1.00 91.31 206 LEU A N 1
ATOM 1621 C CA . LEU A 1 206 ? -0.773 -0.856 -11.195 1.00 91.31 206 LEU A CA 1
ATOM 1622 C C . LEU A 1 206 ? -1.311 -2.141 -11.828 1.00 91.31 206 LEU A C 1
ATOM 1624 O O . LEU A 1 206 ? -0.527 -3.004 -12.214 1.00 91.31 206 LEU A O 1
ATOM 1628 N N . PHE A 1 207 ? -2.627 -2.265 -11.981 1.00 90.69 207 PHE A N 1
ATOM 1629 C CA . PHE A 1 207 ? -3.265 -3.435 -12.584 1.00 90.69 207 PHE A CA 1
ATOM 1630 C C . PHE A 1 207 ? -3.459 -3.298 -14.103 1.00 90.69 207 PHE A C 1
ATOM 1632 O O . PHE A 1 207 ? -4.134 -4.119 -14.720 1.00 90.69 207 PHE A O 1
ATOM 1639 N N . GLN A 1 208 ? -2.887 -2.260 -14.713 1.00 91.19 208 GLN A N 1
ATOM 1640 C CA . GLN A 1 208 ? -3.049 -1.930 -16.124 1.00 91.19 208 GLN A CA 1
ATOM 1641 C C . GLN A 1 208 ? -1.702 -2.055 -16.855 1.00 91.19 208 GLN A C 1
ATOM 1643 O O . GLN A 1 208 ? -0.846 -1.183 -16.687 1.00 91.19 208 GLN A O 1
ATOM 1648 N N . PRO A 1 209 ? -1.480 -3.122 -17.650 1.00 87.62 209 PRO A N 1
ATOM 1649 C CA . PRO A 1 209 ? -0.208 -3.390 -18.328 1.00 87.62 209 PRO A CA 1
ATOM 1650 C C . PRO A 1 209 ? 0.344 -2.215 -19.146 1.00 87.62 209 PRO A C 1
ATOM 1652 O O . PRO A 1 209 ? 1.555 -2.048 -19.235 1.00 87.62 209 PRO A O 1
ATOM 1655 N N . GLU A 1 210 ? -0.529 -1.384 -19.713 1.00 89.25 210 GLU A N 1
ATOM 1656 C CA . GLU A 1 210 ? -0.182 -0.223 -20.533 1.00 89.25 210 GLU A CA 1
ATOM 1657 C C . GLU A 1 210 ? 0.594 0.873 -19.779 1.00 89.25 210 GLU A C 1
ATOM 1659 O O . GLU A 1 210 ? 1.348 1.628 -20.401 1.00 89.25 210 GLU A O 1
ATOM 1664 N N . HIS A 1 211 ? 0.465 0.934 -18.449 1.00 88.88 211 HIS A N 1
ATOM 1665 C CA . HIS A 1 211 ? 1.189 1.885 -17.598 1.00 88.88 211 HIS A CA 1
ATOM 1666 C C . HIS A 1 211 ? 2.577 1.380 -17.184 1.00 88.88 211 HIS A C 1
ATOM 1668 O O . HIS A 1 211 ? 3.360 2.132 -16.603 1.00 88.88 211 HIS A O 1
ATOM 1674 N N . HIS A 1 212 ? 2.908 0.129 -17.509 1.00 88.75 212 HIS A N 1
ATOM 1675 C CA . HIS A 1 212 ? 4.185 -0.484 -17.169 1.00 88.75 212 HIS A CA 1
ATOM 1676 C C . HIS A 1 212 ? 5.115 -0.553 -18.388 1.00 88.75 212 HIS A C 1
ATOM 1678 O O . HIS A 1 212 ? 4.661 -0.587 -19.536 1.00 88.75 212 HIS A O 1
ATOM 1684 N N . PRO A 1 213 ? 6.439 -0.592 -18.169 1.00 92.06 213 PRO A N 1
ATOM 1685 C CA . PRO A 1 213 ? 7.389 -1.026 -19.174 1.00 92.06 213 PRO A CA 1
ATOM 1686 C C . PRO A 1 213 ? 7.008 -2.406 -19.710 1.00 92.06 213 PRO A C 1
ATOM 1688 O O . PRO A 1 213 ? 6.522 -3.275 -18.980 1.00 92.06 213 PRO A O 1
ATOM 1691 N N . ASP A 1 214 ? 7.274 -2.630 -20.990 1.00 91.50 214 ASP A N 1
ATOM 1692 C CA . ASP A 1 214 ? 7.186 -3.967 -21.559 1.00 91.50 214 ASP A CA 1
ATOM 1693 C C . ASP A 1 214 ? 8.347 -4.858 -21.069 1.00 91.50 214 ASP A C 1
ATOM 1695 O O . ASP A 1 214 ? 9.235 -4.448 -20.311 1.00 91.50 214 ASP A O 1
ATOM 1699 N N . ALA A 1 215 ? 8.364 -6.119 -21.504 1.00 90.44 215 ALA A N 1
ATOM 1700 C CA . ALA A 1 215 ? 9.397 -7.065 -21.094 1.00 90.44 215 ALA A CA 1
ATOM 1701 C C . ALA A 1 215 ? 10.822 -6.615 -21.476 1.00 90.44 215 ALA A C 1
ATOM 1703 O O . ALA A 1 215 ? 11.783 -7.006 -20.808 1.00 90.44 215 ALA A O 1
ATOM 1704 N N . SER A 1 216 ? 10.993 -5.852 -22.560 1.00 91.75 216 SER A N 1
ATOM 1705 C CA . SER A 1 216 ? 12.281 -5.258 -22.949 1.00 91.75 216 SER A CA 1
ATOM 1706 C C . SER A 1 216 ? 12.663 -4.102 -22.034 1.00 91.75 216 SER A C 1
ATOM 1708 O O . SER A 1 216 ? 13.790 -4.085 -21.546 1.00 91.75 216 SER A O 1
ATOM 1710 N N . GLY A 1 217 ? 11.729 -3.200 -21.736 1.00 92.62 217 GLY A N 1
ATOM 1711 C CA . GLY A 1 217 ? 11.925 -2.073 -20.832 1.00 92.62 217 GLY A CA 1
ATOM 1712 C C . GLY A 1 217 ? 12.321 -2.535 -19.433 1.00 92.62 217 GLY A C 1
ATOM 1713 O O . GLY A 1 217 ? 13.321 -2.071 -18.892 1.00 92.62 217 GLY A O 1
ATOM 1714 N N . TRP A 1 218 ? 11.645 -3.547 -18.881 1.00 91.81 218 TRP A N 1
ATOM 1715 C CA . TRP A 1 218 ? 12.047 -4.133 -17.597 1.00 91.81 218 TRP A CA 1
ATOM 1716 C C . TRP A 1 218 ? 13.446 -4.755 -17.634 1.00 91.81 218 TRP A C 1
ATOM 1718 O O . TRP A 1 218 ? 14.227 -4.583 -16.698 1.00 91.81 218 TRP A O 1
ATOM 1728 N N . ARG A 1 219 ? 13.798 -5.472 -18.711 1.00 92.06 219 ARG A N 1
ATOM 1729 C CA . ARG A 1 219 ? 15.147 -6.044 -18.886 1.00 92.06 219 ARG A CA 1
ATOM 1730 C C . ARG A 1 219 ? 16.221 -4.969 -19.048 1.00 92.06 219 ARG A C 1
ATOM 1732 O O . ARG A 1 219 ? 17.346 -5.189 -18.605 1.00 92.06 219 ARG A O 1
ATOM 1739 N N . TYR A 1 220 ? 15.880 -3.836 -19.651 1.00 93.44 220 TYR A N 1
ATOM 1740 C CA . TYR A 1 220 ? 16.760 -2.682 -19.776 1.00 93.44 220 TYR A CA 1
ATOM 1741 C C . TYR A 1 220 ? 17.011 -2.035 -18.409 1.00 93.44 220 TYR A C 1
ATOM 1743 O O . TYR A 1 220 ? 18.160 -1.946 -17.979 1.00 93.44 220 TYR A O 1
ATOM 1751 N N . LEU A 1 221 ? 15.944 -1.700 -17.672 1.00 93.12 221 LEU A N 1
ATOM 1752 C CA . LEU A 1 221 ? 16.019 -1.092 -16.335 1.00 93.12 221 LEU A CA 1
ATOM 1753 C C . LEU A 1 221 ? 16.751 -1.971 -15.315 1.00 93.12 221 LEU A C 1
ATOM 1755 O O . LEU A 1 221 ? 17.272 -1.474 -14.326 1.00 93.12 221 LEU A O 1
ATOM 1759 N N . MET A 1 222 ? 16.828 -3.281 -15.544 1.00 90.00 222 MET A N 1
ATOM 1760 C CA . MET A 1 222 ? 17.633 -4.191 -14.727 1.00 90.00 222 MET A CA 1
ATOM 1761 C C . MET A 1 222 ? 19.145 -3.946 -14.823 1.00 90.00 222 MET A C 1
ATOM 1763 O O . MET A 1 222 ? 19.886 -4.424 -13.965 1.00 90.00 222 MET A O 1
ATOM 1767 N N . LYS A 1 223 ? 19.619 -3.288 -15.881 1.00 91.31 223 LYS A N 1
ATOM 1768 C CA . LYS A 1 223 ? 21.049 -3.153 -16.192 1.00 91.31 223 LYS A CA 1
ATOM 1769 C C . LYS A 1 223 ? 21.486 -1.702 -16.364 1.00 91.31 223 LYS A C 1
ATOM 1771 O O . LYS A 1 223 ? 22.620 -1.391 -16.023 1.00 91.31 223 LYS A O 1
ATOM 1776 N N . HIS A 1 224 ? 20.590 -0.851 -16.850 1.00 92.44 224 HIS A N 1
ATOM 1777 C CA . HIS A 1 224 ? 20.903 0.486 -17.339 1.00 92.44 224 HIS A CA 1
ATOM 1778 C C . HIS A 1 224 ? 20.038 1.546 -16.664 1.00 92.44 224 HIS A C 1
ATOM 1780 O O . HIS A 1 224 ? 18.850 1.320 -16.407 1.00 92.44 224 HIS A O 1
ATOM 1786 N N . ASN A 1 225 ? 20.629 2.718 -16.428 1.00 91.44 225 ASN A N 1
ATOM 1787 C CA . ASN A 1 225 ? 19.885 3.902 -16.022 1.00 91.44 225 ASN A CA 1
ATOM 1788 C C . ASN A 1 225 ? 19.337 4.586 -17.291 1.00 91.44 225 ASN A C 1
ATOM 1790 O O . ASN A 1 225 ? 20.119 5.022 -18.143 1.00 91.44 225 ASN A O 1
ATOM 1794 N N . PRO A 1 226 ? 18.004 4.697 -17.453 1.00 91.50 226 PRO A N 1
ATOM 1795 C CA . PRO A 1 226 ? 17.404 5.231 -18.671 1.00 91.50 226 PRO A CA 1
ATOM 1796 C C . PRO A 1 226 ? 17.708 6.715 -18.904 1.00 91.50 226 PRO A C 1
ATOM 1798 O O . PRO A 1 226 ? 17.576 7.184 -20.030 1.00 91.50 226 PRO A O 1
ATOM 1801 N N . PHE A 1 227 ? 18.124 7.454 -17.873 1.00 89.69 227 PHE A N 1
ATOM 1802 C CA . PHE A 1 227 ? 18.410 8.884 -17.968 1.00 89.69 227 PHE A CA 1
ATOM 1803 C C . PHE A 1 227 ? 19.848 9.198 -18.381 1.00 89.69 227 PHE A C 1
ATOM 1805 O O . PHE A 1 227 ? 20.121 10.337 -18.753 1.00 89.69 227 PHE A O 1
ATOM 1812 N N . TRP A 1 228 ? 20.757 8.222 -18.313 1.00 88.06 228 TRP A N 1
ATOM 1813 C CA . TRP A 1 228 ? 22.177 8.415 -18.632 1.00 88.06 228 TRP A CA 1
ATOM 1814 C C . TRP A 1 228 ? 22.544 7.788 -19.978 1.00 88.06 228 TRP A C 1
ATOM 1816 O O . TRP A 1 228 ? 23.268 8.390 -20.763 1.00 88.06 228 TRP A O 1
ATOM 1826 N N . ASP A 1 229 ? 21.967 6.624 -20.281 1.00 80.81 229 ASP A N 1
ATOM 1827 C CA . ASP A 1 229 ? 22.359 5.790 -21.425 1.00 80.81 229 ASP A CA 1
ATOM 1828 C C . ASP A 1 229 ? 21.570 6.106 -22.717 1.00 80.81 229 ASP A C 1
ATOM 1830 O O . ASP A 1 229 ? 21.610 5.344 -23.681 1.00 80.81 229 ASP A O 1
ATOM 1834 N N . GLY A 1 230 ? 20.824 7.218 -22.755 1.00 75.38 230 GLY A N 1
ATOM 1835 C CA . GLY A 1 230 ? 20.066 7.638 -23.942 1.00 75.38 230 GLY A CA 1
ATOM 1836 C C . GLY A 1 230 ? 18.920 6.689 -24.317 1.00 75.38 230 GLY A C 1
ATOM 1837 O O . GLY A 1 230 ? 18.694 6.436 -25.500 1.00 75.38 230 GLY A O 1
ATOM 1838 N N . ALA A 1 231 ? 18.213 6.147 -23.319 1.00 80.00 231 ALA A N 1
ATOM 1839 C CA . ALA A 1 231 ? 17.097 5.229 -23.536 1.00 80.00 231 ALA A CA 1
ATOM 1840 C C . ALA A 1 231 ? 15.957 5.857 -24.358 1.00 80.00 231 ALA A C 1
ATOM 1842 O O . ALA A 1 231 ? 15.861 7.076 -24.514 1.00 80.00 231 ALA A O 1
ATOM 1843 N N . ASP A 1 232 ? 15.038 5.010 -24.834 1.00 86.06 232 ASP A N 1
ATOM 1844 C CA . ASP A 1 232 ? 13.799 5.463 -25.467 1.00 86.06 232 ASP A CA 1
ATOM 1845 C C . ASP A 1 232 ? 13.078 6.486 -24.567 1.00 86.06 232 ASP A C 1
ATOM 1847 O O . ASP A 1 232 ? 12.827 6.241 -23.379 1.00 86.06 232 ASP A O 1
ATOM 1851 N N . ARG A 1 233 ? 12.704 7.629 -25.159 1.00 88.81 233 ARG A N 1
ATOM 1852 C CA . ARG A 1 233 ? 11.939 8.694 -24.500 1.00 88.81 233 ARG A CA 1
ATOM 1853 C C . ARG A 1 233 ? 10.694 8.139 -23.819 1.00 88.81 233 ARG A C 1
ATOM 1855 O O . ARG A 1 233 ? 10.368 8.583 -22.720 1.00 88.81 233 ARG A O 1
ATOM 1862 N N . ARG A 1 234 ? 10.020 7.152 -24.421 1.00 90.56 234 ARG A N 1
ATOM 1863 C CA . ARG A 1 234 ? 8.842 6.509 -23.822 1.00 90.56 234 ARG A CA 1
ATOM 1864 C C . ARG A 1 234 ? 9.167 5.894 -22.461 1.00 90.56 234 ARG A C 1
ATOM 1866 O O . ARG A 1 234 ? 8.442 6.148 -21.501 1.00 90.56 234 ARG A O 1
ATOM 1873 N N . LEU A 1 235 ? 10.260 5.136 -22.364 1.00 91.31 235 LEU A N 1
ATOM 1874 C CA . LEU A 1 235 ? 10.686 4.501 -21.117 1.00 91.31 235 LEU A CA 1
ATOM 1875 C C . LEU A 1 235 ? 11.066 5.552 -20.068 1.00 91.31 235 LEU A C 1
ATOM 1877 O O . LEU A 1 235 ? 10.651 5.449 -18.918 1.00 91.31 235 LEU A O 1
ATOM 1881 N N . MET A 1 236 ? 11.784 6.606 -20.468 1.00 91.81 236 MET A N 1
ATOM 1882 C CA . MET A 1 236 ? 12.123 7.717 -19.569 1.00 91.81 236 MET A CA 1
ATOM 1883 C C . MET A 1 236 ? 10.873 8.418 -19.016 1.00 91.81 236 MET A C 1
ATOM 1885 O O . MET A 1 236 ? 10.812 8.726 -17.824 1.00 91.81 236 MET A O 1
ATOM 1889 N N . HIS A 1 237 ? 9.867 8.661 -19.865 1.00 90.50 237 HIS A N 1
ATOM 1890 C CA . HIS A 1 237 ? 8.587 9.237 -19.449 1.00 90.50 237 HIS A CA 1
ATOM 1891 C C . HIS A 1 237 ? 7.838 8.312 -18.483 1.00 90.50 237 HIS A C 1
ATOM 1893 O O . HIS A 1 237 ? 7.363 8.782 -17.450 1.00 90.50 237 HIS A O 1
ATOM 1899 N N . GLN A 1 238 ? 7.797 7.006 -18.760 1.00 90.94 238 GLN A N 1
ATOM 1900 C CA . GLN A 1 238 ? 7.216 6.016 -17.849 1.00 90.94 238 GLN A CA 1
ATOM 1901 C C . GLN A 1 238 ? 7.945 5.993 -16.496 1.00 90.94 238 GLN A C 1
ATOM 1903 O O . GLN A 1 238 ? 7.289 5.998 -15.459 1.00 90.94 238 GLN A O 1
ATOM 1908 N N . CYS A 1 239 ? 9.281 6.050 -16.470 1.00 91.38 239 CYS A N 1
ATOM 1909 C CA . CYS A 1 239 ? 10.055 6.079 -15.223 1.00 91.38 239 CYS A CA 1
ATOM 1910 C C . CYS A 1 239 ? 9.786 7.319 -14.361 1.00 91.38 239 CYS A C 1
ATOM 1912 O O . CYS A 1 239 ? 9.825 7.235 -13.138 1.00 91.38 239 CYS A O 1
ATOM 1914 N N . ARG A 1 240 ? 9.479 8.464 -14.982 1.00 90.19 240 ARG A N 1
ATOM 1915 C CA . ARG A 1 240 ? 9.131 9.705 -14.268 1.00 90.19 240 ARG A CA 1
ATOM 1916 C C . ARG A 1 240 ? 7.673 9.768 -13.815 1.00 90.19 240 ARG A C 1
ATOM 1918 O O . ARG A 1 240 ? 7.310 10.695 -13.094 1.00 90.19 240 ARG A O 1
ATOM 1925 N N . SER A 1 241 ? 6.849 8.819 -14.245 1.00 91.62 241 SER A N 1
ATOM 1926 C CA . SER A 1 241 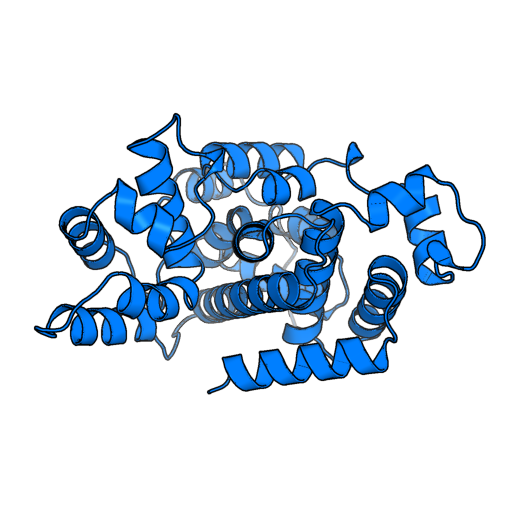? 5.418 8.820 -13.971 1.00 91.62 241 SER A CA 1
ATOM 1927 C C . SER A 1 241 ? 5.121 8.548 -12.479 1.00 91.62 241 SER A C 1
ATOM 1929 O O . SER A 1 241 ? 5.816 7.739 -11.851 1.00 91.62 241 SER A O 1
ATOM 1931 N N . PRO A 1 242 ? 4.099 9.193 -11.881 1.00 92.56 242 PRO A N 1
ATOM 1932 C CA . PRO A 1 242 ? 3.680 8.926 -10.497 1.00 92.56 242 PRO A CA 1
ATOM 1933 C C . PRO A 1 242 ? 3.380 7.444 -10.217 1.00 92.56 242 PRO A C 1
ATOM 1935 O O . PRO A 1 242 ? 3.674 6.917 -9.146 1.00 92.56 242 PRO A O 1
ATOM 1938 N N . GLN A 1 243 ? 2.834 6.749 -11.211 1.00 92.38 243 GLN A N 1
ATOM 1939 C CA . GLN A 1 243 ? 2.457 5.338 -11.162 1.00 92.38 243 GLN A CA 1
ATOM 1940 C C . GLN A 1 243 ? 3.676 4.443 -10.992 1.00 92.38 243 GLN A C 1
ATOM 1942 O O . GLN A 1 243 ? 3.650 3.494 -10.213 1.00 92.38 243 GLN A O 1
ATOM 1947 N N . MET A 1 244 ? 4.764 4.759 -11.695 1.00 92.88 244 MET A N 1
ATOM 1948 C CA . MET A 1 244 ? 6.004 4.006 -11.582 1.00 92.88 244 MET A CA 1
ATOM 1949 C C . MET A 1 244 ? 6.659 4.194 -10.209 1.00 92.88 244 MET A C 1
ATOM 1951 O O . MET A 1 244 ? 7.221 3.247 -9.652 1.00 92.88 244 MET A O 1
ATOM 1955 N N . LEU A 1 245 ? 6.546 5.391 -9.624 1.00 95.00 245 LEU A N 1
ATOM 1956 C CA . LEU A 1 245 ? 6.961 5.636 -8.243 1.00 95.00 245 LEU A CA 1
ATOM 1957 C C . LEU A 1 245 ? 6.141 4.786 -7.259 1.00 95.00 245 LEU A C 1
ATOM 1959 O O . LEU A 1 245 ? 6.713 4.138 -6.380 1.00 95.00 245 LEU A O 1
ATOM 1963 N N . VAL A 1 246 ? 4.820 4.739 -7.434 1.00 95.31 246 VAL A N 1
ATOM 1964 C CA . VAL A 1 246 ? 3.913 3.895 -6.641 1.00 95.31 246 VAL A CA 1
ATOM 1965 C C . VAL A 1 246 ? 4.265 2.407 -6.789 1.00 95.31 246 VAL A C 1
ATOM 1967 O O . VAL A 1 246 ? 4.389 1.702 -5.788 1.00 95.31 246 VAL A O 1
ATOM 1970 N N . ALA A 1 247 ? 4.527 1.935 -8.010 1.00 93.44 247 ALA A N 1
ATOM 1971 C CA . ALA A 1 247 ? 4.933 0.554 -8.272 1.00 93.44 247 ALA A CA 1
ATOM 1972 C C . ALA A 1 247 ? 6.266 0.205 -7.592 1.00 93.44 247 ALA A C 1
ATOM 1974 O O . ALA A 1 247 ? 6.373 -0.820 -6.919 1.00 93.44 247 ALA A O 1
ATOM 1975 N N . SER A 1 248 ? 7.271 1.073 -7.736 1.00 93.50 248 SER A N 1
ATOM 1976 C CA . SER A 1 248 ? 8.626 0.843 -7.221 1.00 93.50 248 SER A CA 1
ATOM 1977 C C . SER A 1 248 ? 8.674 0.879 -5.694 1.00 93.50 248 SER A C 1
ATOM 1979 O O . SER A 1 248 ? 9.285 0.010 -5.078 1.00 93.50 248 SER A O 1
ATOM 1981 N N . SER A 1 249 ? 7.996 1.846 -5.069 1.00 95.44 249 SER A N 1
ATOM 1982 C CA . SER A 1 249 ? 7.893 1.953 -3.605 1.00 95.44 249 SER A CA 1
ATOM 1983 C C . SER A 1 249 ? 7.149 0.775 -2.988 1.00 95.44 249 SER A C 1
ATOM 1985 O O . SER A 1 249 ? 7.648 0.182 -2.031 1.00 95.44 249 SER A O 1
ATOM 1987 N N . ALA A 1 250 ? 6.018 0.369 -3.571 1.00 94.31 250 ALA A N 1
ATOM 1988 C CA . ALA A 1 250 ? 5.295 -0.808 -3.116 1.00 94.31 250 ALA A CA 1
ATOM 1989 C C . ALA A 1 250 ? 6.147 -2.074 -3.267 1.00 94.31 250 ALA A C 1
ATOM 1991 O O . ALA A 1 250 ? 6.354 -2.790 -2.289 1.00 94.31 250 ALA A O 1
ATOM 1992 N N . ALA A 1 251 ? 6.704 -2.332 -4.451 1.00 91.06 251 ALA A N 1
ATOM 1993 C CA . ALA A 1 251 ? 7.532 -3.512 -4.676 1.00 91.06 251 ALA A CA 1
ATOM 1994 C C . ALA A 1 251 ? 8.745 -3.562 -3.733 1.00 91.06 251 ALA A C 1
ATOM 1996 O O . ALA A 1 251 ? 9.018 -4.606 -3.136 1.00 91.06 251 ALA A O 1
ATOM 1997 N N . MET A 1 252 ? 9.434 -2.432 -3.542 1.00 92.25 252 MET A N 1
ATOM 1998 C CA . MET A 1 252 ? 10.570 -2.354 -2.630 1.00 92.25 252 MET A CA 1
ATOM 1999 C C . MET A 1 252 ? 10.157 -2.638 -1.183 1.00 92.25 252 MET A C 1
ATOM 2001 O O . MET A 1 252 ? 10.810 -3.446 -0.525 1.00 92.25 252 MET A O 1
ATOM 2005 N N . ALA A 1 253 ? 9.060 -2.047 -0.697 1.00 93.62 253 ALA A N 1
ATOM 2006 C CA . ALA A 1 253 ? 8.561 -2.287 0.657 1.00 93.62 253 ALA A CA 1
ATOM 2007 C C . ALA A 1 253 ? 8.252 -3.771 0.900 1.00 93.62 253 ALA A C 1
ATOM 2009 O O . ALA A 1 253 ? 8.721 -4.343 1.884 1.00 93.62 253 ALA A O 1
ATOM 2010 N N . TRP A 1 254 ? 7.525 -4.412 -0.020 1.00 91.00 254 TRP A N 1
ATOM 2011 C CA . TRP A 1 254 ? 7.164 -5.828 0.086 1.00 91.00 254 TRP A CA 1
ATOM 2012 C C . TRP A 1 254 ? 8.380 -6.748 0.099 1.00 91.00 254 TRP A C 1
ATOM 2014 O O . TRP A 1 254 ? 8.479 -7.632 0.950 1.00 91.00 254 TRP A O 1
ATOM 2024 N N . HIS A 1 255 ? 9.340 -6.530 -0.795 1.00 87.88 255 HIS A N 1
ATOM 2025 C CA . HIS A 1 255 ? 10.531 -7.374 -0.845 1.00 87.88 255 HIS A CA 1
ATOM 2026 C C . HIS A 1 255 ? 11.477 -7.134 0.340 1.00 87.88 255 HIS A C 1
ATOM 2028 O O . HIS A 1 255 ? 12.005 -8.096 0.904 1.00 87.88 255 HIS A O 1
ATOM 2034 N N . LEU A 1 256 ? 11.630 -5.885 0.787 1.00 84.94 256 LEU A N 1
ATOM 2035 C CA . LEU A 1 256 ? 12.430 -5.558 1.967 1.00 84.94 256 LEU A CA 1
ATOM 2036 C C . LEU A 1 256 ? 11.853 -6.096 3.267 1.00 84.94 256 LEU A C 1
ATOM 2038 O O . LEU A 1 256 ? 12.618 -6.517 4.131 1.00 84.94 256 LEU A O 1
ATOM 2042 N N . HIS A 1 257 ? 10.533 -6.039 3.433 1.00 84.81 257 HIS A N 1
ATOM 2043 C CA . HIS A 1 257 ? 9.893 -6.530 4.646 1.00 84.81 257 HIS A CA 1
ATOM 2044 C C . HIS A 1 257 ? 9.981 -8.058 4.714 1.00 84.81 257 HIS A C 1
ATOM 2046 O O . HIS A 1 257 ? 10.307 -8.616 5.757 1.00 84.81 257 HIS A O 1
ATOM 2052 N N . VAL A 1 258 ? 9.731 -8.746 3.595 1.00 84.50 258 VAL A N 1
ATOM 2053 C CA . VAL A 1 258 ? 9.649 -10.211 3.573 1.00 84.50 258 VAL A CA 1
ATOM 2054 C C . VAL A 1 258 ? 11.027 -10.881 3.570 1.00 84.50 258 VAL A C 1
ATOM 2056 O O . VAL A 1 258 ? 11.220 -11.882 4.259 1.00 84.50 258 VAL A O 1
ATOM 2059 N N . ALA A 1 259 ? 11.981 -10.381 2.779 1.00 84.06 259 ALA A N 1
ATOM 2060 C CA . ALA A 1 259 ? 13.297 -11.005 2.631 1.00 84.06 259 ALA A CA 1
ATOM 2061 C C . ALA A 1 259 ? 14.366 -9.970 2.216 1.00 84.06 259 ALA A C 1
ATOM 2063 O O . ALA A 1 259 ? 14.773 -9.944 1.048 1.00 84.06 259 ALA A O 1
ATOM 2064 N N . PRO A 1 260 ? 14.846 -9.115 3.139 1.00 83.56 260 PRO A N 1
ATOM 2065 C CA . PRO A 1 260 ? 15.651 -7.932 2.810 1.00 83.56 260 PRO A CA 1
ATOM 2066 C C . PRO A 1 260 ? 16.959 -8.242 2.074 1.00 83.56 260 PRO A C 1
ATOM 2068 O O . PRO A 1 260 ? 17.318 -7.524 1.147 1.00 83.56 260 PRO A O 1
ATOM 2071 N N . GLU A 1 261 ? 17.620 -9.347 2.419 1.00 83.81 261 GLU A N 1
ATOM 2072 C CA . GLU A 1 261 ? 18.903 -9.753 1.822 1.00 83.81 261 GLU A CA 1
ATOM 2073 C C . GLU A 1 261 ? 18.743 -10.696 0.618 1.00 83.81 261 GLU A C 1
ATOM 2075 O O . GLU A 1 261 ? 19.715 -11.239 0.092 1.00 83.81 261 GLU A O 1
ATOM 2080 N N . SER A 1 262 ? 17.510 -10.931 0.161 1.00 85.44 262 SER A N 1
ATOM 2081 C CA . SER A 1 262 ? 17.277 -11.821 -0.974 1.00 85.44 262 SER A CA 1
ATOM 2082 C C . SER A 1 262 ? 17.811 -11.226 -2.280 1.00 85.44 262 SER A C 1
ATOM 2084 O O . SER A 1 262 ? 17.808 -10.010 -2.499 1.00 85.44 262 SER A O 1
ATOM 2086 N N . ARG A 1 263 ? 18.162 -12.105 -3.230 1.00 85.12 263 ARG A N 1
ATOM 2087 C CA . ARG A 1 263 ? 18.500 -11.705 -4.610 1.00 85.12 263 ARG A CA 1
ATOM 2088 C C . ARG A 1 263 ? 17.413 -10.830 -5.238 1.00 85.12 263 ARG A C 1
ATOM 2090 O O . ARG A 1 263 ? 17.711 -9.988 -6.079 1.00 85.12 263 ARG A O 1
ATOM 2097 N N . ARG A 1 264 ? 16.148 -11.022 -4.849 1.00 82.94 264 ARG A N 1
ATOM 2098 C CA . ARG A 1 264 ? 15.020 -10.259 -5.386 1.00 82.94 264 ARG A CA 1
ATOM 2099 C C . ARG A 1 264 ? 14.900 -8.867 -4.771 1.00 82.94 264 ARG A C 1
ATOM 2101 O O . ARG A 1 264 ? 14.613 -7.929 -5.505 1.00 82.94 264 ARG A O 1
ATOM 2108 N N . SER A 1 265 ? 15.195 -8.707 -3.487 1.00 87.06 265 SER A N 1
ATOM 2109 C CA . SER A 1 265 ? 15.293 -7.384 -2.858 1.00 87.06 265 SER A CA 1
ATOM 2110 C C . SER A 1 265 ? 16.429 -6.570 -3.466 1.00 87.06 265 SER A C 1
ATOM 2112 O O . SER A 1 265 ? 16.226 -5.420 -3.839 1.00 87.06 265 SER A O 1
ATOM 2114 N N . GLN A 1 266 ? 17.586 -7.193 -3.709 1.00 89.25 266 GLN A N 1
ATOM 2115 C CA . GLN A 1 266 ? 18.691 -6.560 -4.442 1.00 89.25 266 GLN A CA 1
ATOM 2116 C C . GLN A 1 266 ? 18.299 -6.201 -5.885 1.00 89.25 266 GLN A C 1
ATOM 2118 O O . GLN A 1 266 ? 18.648 -5.134 -6.392 1.00 89.25 266 GLN A O 1
ATOM 2123 N N . ARG A 1 267 ? 17.528 -7.074 -6.547 1.00 89.06 267 ARG A N 1
ATOM 2124 C CA . ARG A 1 267 ? 16.980 -6.822 -7.885 1.00 89.06 267 ARG A CA 1
ATOM 2125 C C . ARG A 1 267 ? 16.088 -5.578 -7.898 1.00 89.06 267 ARG A C 1
ATOM 2127 O O . ARG A 1 267 ? 16.271 -4.717 -8.754 1.00 89.06 267 ARG A O 1
ATOM 2134 N N . TRP A 1 268 ? 15.150 -5.480 -6.959 1.00 90.56 268 TRP A N 1
ATOM 2135 C CA . TRP A 1 268 ? 14.255 -4.331 -6.840 1.00 90.56 268 TRP A CA 1
ATOM 2136 C C . TRP A 1 268 ? 14.957 -3.066 -6.366 1.00 90.56 268 TRP A C 1
ATOM 2138 O O . TRP A 1 268 ? 14.583 -1.987 -6.816 1.00 90.56 268 TRP A O 1
ATOM 2148 N N . LEU A 1 269 ? 16.016 -3.181 -5.562 1.00 92.81 269 LEU A N 1
ATOM 2149 C CA . LEU A 1 269 ? 16.871 -2.049 -5.218 1.00 92.81 269 LEU A CA 1
ATOM 2150 C C . LEU A 1 269 ? 17.507 -1.452 -6.475 1.00 92.81 269 LEU A C 1
ATOM 2152 O O . LEU A 1 269 ? 17.428 -0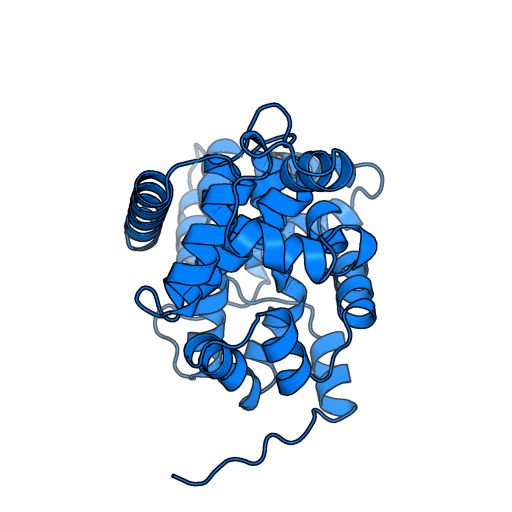.248 -6.697 1.00 92.81 269 LEU A O 1
ATOM 2156 N N . ARG A 1 270 ? 18.096 -2.303 -7.325 1.00 93.00 270 ARG A N 1
ATOM 2157 C CA . ARG A 1 270 ? 18.717 -1.873 -8.583 1.00 93.00 270 ARG A CA 1
ATOM 2158 C C . ARG A 1 270 ? 17.691 -1.306 -9.565 1.00 93.00 270 ARG A C 1
ATOM 2160 O O . ARG A 1 270 ? 17.943 -0.266 -10.163 1.00 93.00 270 ARG A O 1
ATOM 2167 N N . LEU A 1 271 ? 16.530 -1.951 -9.705 1.00 93.25 271 LEU A N 1
ATOM 2168 C CA . LEU A 1 271 ? 15.434 -1.431 -10.531 1.00 93.25 271 LEU A CA 1
ATOM 2169 C C . LEU A 1 271 ? 14.975 -0.057 -10.048 1.00 93.25 271 LEU A C 1
ATOM 2171 O O . LEU A 1 271 ? 14.931 0.879 -10.839 1.00 93.25 271 LEU A O 1
ATOM 2175 N N . SER A 1 272 ? 14.681 0.073 -8.754 1.00 94.19 272 SER A N 1
ATOM 2176 C CA . SER A 1 272 ? 14.225 1.331 -8.157 1.00 94.19 272 SER A CA 1
ATOM 2177 C C . SER A 1 272 ? 15.295 2.414 -8.268 1.00 94.19 272 SER A C 1
ATOM 2179 O O . SER A 1 272 ? 14.964 3.555 -8.551 1.00 94.19 272 SER A O 1
ATOM 2181 N N . SER A 1 273 ? 16.575 2.062 -8.128 1.00 94.94 273 SER A N 1
ATOM 2182 C CA . SER A 1 273 ? 17.712 2.964 -8.352 1.00 94.94 273 SER A CA 1
ATOM 2183 C C . SER A 1 273 ? 17.717 3.545 -9.765 1.00 94.94 273 SER A C 1
ATOM 2185 O O . SER A 1 273 ? 17.793 4.763 -9.920 1.00 94.94 273 SER A O 1
ATOM 2187 N N . ASN A 1 274 ? 17.542 2.703 -10.784 1.00 94.56 274 ASN A N 1
ATOM 2188 C CA . ASN A 1 274 ? 17.506 3.145 -12.177 1.00 94.56 274 ASN A CA 1
ATOM 2189 C C . ASN A 1 274 ? 16.227 3.933 -12.506 1.00 94.56 274 ASN A C 1
ATOM 2191 O O . ASN A 1 274 ? 16.286 4.952 -13.187 1.00 94.56 274 ASN A O 1
ATOM 2195 N N . ILE A 1 275 ? 15.070 3.502 -11.997 1.00 93.31 275 ILE A N 1
ATOM 2196 C CA . ILE A 1 275 ? 13.780 4.184 -12.187 1.00 93.31 275 ILE A CA 1
ATOM 2197 C C . ILE A 1 275 ? 13.785 5.571 -11.541 1.00 93.31 275 ILE A C 1
ATOM 2199 O O . ILE A 1 275 ? 13.340 6.548 -12.141 1.00 93.31 275 ILE A O 1
ATOM 2203 N N . LEU A 1 276 ? 14.276 5.646 -10.305 1.00 92.88 276 LEU A N 1
ATOM 2204 C CA . LEU A 1 276 ? 14.269 6.850 -9.487 1.00 92.88 276 LEU A CA 1
ATOM 2205 C C . LEU A 1 276 ? 15.530 7.680 -9.667 1.00 92.88 276 LEU A C 1
ATOM 2207 O O . LEU A 1 276 ? 15.666 8.640 -8.920 1.00 92.88 276 LEU A O 1
ATOM 2211 N N . ASP A 1 277 ? 16.433 7.330 -10.587 1.00 93.12 277 ASP A N 1
ATOM 2212 C CA . ASP A 1 277 ? 17.700 8.029 -10.840 1.00 93.12 277 ASP A CA 1
ATOM 2213 C C . ASP A 1 277 ? 18.436 8.400 -9.538 1.00 93.12 277 ASP A C 1
ATOM 2215 O O . ASP A 1 277 ? 18.712 9.566 -9.250 1.00 93.12 277 ASP A O 1
ATOM 2219 N N . ARG A 1 278 ? 18.630 7.398 -8.677 1.00 93.12 278 ARG A N 1
ATOM 2220 C CA . ARG A 1 278 ? 19.262 7.517 -7.352 1.00 93.12 278 ARG A CA 1
ATOM 2221 C C . ARG A 1 278 ? 20.221 6.361 -7.142 1.00 93.12 278 ARG A C 1
ATOM 2223 O O . ARG A 1 278 ? 20.028 5.291 -7.713 1.00 93.12 278 ARG A O 1
ATOM 2230 N N . ARG A 1 279 ? 21.234 6.542 -6.296 1.00 93.62 279 ARG A N 1
ATOM 2231 C CA . ARG A 1 279 ? 22.177 5.462 -5.990 1.00 93.62 279 ARG A CA 1
ATOM 2232 C C . ARG A 1 279 ? 21.498 4.364 -5.154 1.00 93.62 279 ARG A C 1
ATOM 2234 O O . ARG A 1 279 ? 20.668 4.690 -4.299 1.00 93.62 279 ARG A O 1
ATOM 2241 N N . PRO A 1 280 ? 21.821 3.076 -5.376 1.00 93.25 280 PRO A N 1
ATOM 2242 C CA . PRO A 1 280 ? 21.277 1.975 -4.582 1.00 93.25 280 PRO A CA 1
ATOM 2243 C C . PRO A 1 280 ? 21.519 2.138 -3.076 1.00 93.25 280 PRO A C 1
ATOM 2245 O O . PRO A 1 280 ? 20.640 1.827 -2.277 1.00 93.25 280 PRO A O 1
ATOM 2248 N N . GLU A 1 281 ? 22.687 2.645 -2.682 1.00 93.75 281 GLU A N 1
ATOM 2249 C CA . GLU A 1 281 ? 23.071 2.821 -1.279 1.00 93.75 281 GLU A CA 1
ATOM 2250 C C . GLU A 1 281 ? 22.152 3.829 -0.578 1.00 93.75 281 GLU A C 1
ATOM 2252 O O . GLU A 1 281 ? 21.621 3.538 0.496 1.00 93.75 281 GLU A O 1
ATOM 2257 N N . ASP A 1 282 ? 21.882 4.962 -1.233 1.00 94.12 282 ASP A N 1
ATOM 2258 C CA . ASP A 1 282 ? 21.001 6.013 -0.715 1.00 94.12 282 ASP A CA 1
ATOM 2259 C C . ASP A 1 282 ? 19.570 5.490 -0.533 1.00 94.12 282 ASP A C 1
ATOM 2261 O O . ASP A 1 282 ? 18.930 5.727 0.494 1.00 94.12 282 ASP A O 1
ATOM 2265 N N . LEU A 1 283 ? 19.061 4.741 -1.520 1.00 93.38 283 LEU A N 1
ATOM 2266 C CA . LEU A 1 283 ? 17.728 4.141 -1.446 1.00 93.38 283 LEU A CA 1
ATOM 2267 C C . LEU A 1 283 ? 17.633 3.110 -0.323 1.00 93.38 283 LEU A C 1
ATOM 2269 O O . LEU A 1 283 ? 16.643 3.101 0.407 1.00 93.38 283 LEU A O 1
ATOM 2273 N N . MET A 1 284 ? 18.648 2.259 -0.158 1.00 92.50 284 MET A N 1
ATOM 2274 C CA . MET A 1 284 ? 18.679 1.278 0.924 1.00 92.50 284 MET A CA 1
ATOM 2275 C C . MET A 1 284 ? 18.719 1.970 2.291 1.00 92.50 284 MET A C 1
ATOM 2277 O O . MET A 1 284 ? 17.948 1.602 3.175 1.00 92.50 284 MET A O 1
ATOM 2281 N N . GLN A 1 285 ? 19.547 3.005 2.461 1.00 92.62 285 GLN A N 1
ATOM 2282 C CA . GLN A 1 285 ? 19.611 3.775 3.706 1.00 92.62 285 GLN A CA 1
ATOM 2283 C C . GLN A 1 285 ? 18.258 4.416 4.041 1.00 92.62 285 GLN A C 1
ATOM 2285 O O . GLN A 1 285 ? 17.780 4.284 5.169 1.00 92.62 285 GLN A O 1
ATOM 2290 N N . GLN A 1 286 ? 17.610 5.046 3.057 1.00 93.31 286 GLN A N 1
ATOM 2291 C CA . GLN A 1 286 ? 16.265 5.610 3.204 1.00 93.31 286 GLN A CA 1
ATOM 2292 C C . GLN A 1 286 ? 15.249 4.535 3.599 1.00 93.31 286 GLN A C 1
ATOM 2294 O O . GLN A 1 286 ? 14.470 4.731 4.530 1.00 93.31 286 GLN A O 1
ATOM 2299 N N . CYS A 1 287 ? 15.297 3.366 2.958 1.00 92.00 287 CYS A N 1
ATOM 2300 C CA . CYS A 1 287 ? 14.422 2.255 3.307 1.00 92.00 287 CYS A CA 1
ATOM 2301 C C . CYS A 1 287 ? 14.611 1.785 4.750 1.00 92.00 287 CYS A C 1
ATOM 2303 O O . CYS A 1 287 ? 13.628 1.609 5.469 1.00 92.00 287 CYS A O 1
ATOM 2305 N N . ARG A 1 288 ? 15.861 1.608 5.194 1.00 90.50 288 ARG A N 1
ATOM 2306 C CA . ARG A 1 288 ? 16.170 1.210 6.574 1.00 90.50 288 ARG A CA 1
ATOM 2307 C C . ARG A 1 288 ? 15.721 2.262 7.580 1.00 90.50 288 ARG A C 1
ATOM 2309 O O . ARG A 1 288 ? 15.191 1.904 8.626 1.00 90.50 288 ARG A O 1
ATOM 2316 N N . GLN A 1 289 ? 15.886 3.544 7.261 1.00 91.44 289 GLN A N 1
ATOM 2317 C CA . GLN A 1 289 ? 15.427 4.631 8.120 1.00 91.44 289 GLN A CA 1
ATOM 2318 C C . GLN A 1 289 ? 13.911 4.580 8.331 1.00 91.44 289 GLN A C 1
ATOM 2320 O O . GLN A 1 289 ? 13.467 4.665 9.473 1.00 91.44 289 GLN A O 1
ATOM 2325 N N . VAL A 1 290 ? 13.130 4.391 7.262 1.00 91.31 290 VAL A N 1
ATOM 2326 C CA . VAL A 1 290 ? 11.670 4.267 7.377 1.00 91.31 290 VAL A CA 1
ATOM 2327 C C . VAL A 1 290 ? 11.296 2.985 8.129 1.00 91.31 290 VAL A C 1
ATOM 2329 O O . VAL A 1 290 ? 10.509 3.051 9.060 1.00 91.31 290 VAL A O 1
ATOM 2332 N N . GLN A 1 291 ? 11.926 1.838 7.841 1.00 88.00 291 GLN A N 1
ATOM 2333 C CA . GLN A 1 291 ? 11.692 0.594 8.598 1.00 88.00 291 GLN A CA 1
ATOM 2334 C C . GLN A 1 291 ? 11.935 0.749 10.109 1.00 88.00 291 GLN A C 1
ATOM 2336 O O . GLN A 1 291 ? 11.183 0.208 10.913 1.00 88.00 291 GLN A O 1
ATOM 2341 N N . LEU A 1 292 ? 12.972 1.491 10.507 1.00 87.12 292 LEU A N 1
ATOM 2342 C CA . LEU A 1 292 ? 13.253 1.768 11.918 1.00 87.12 292 LEU A CA 1
ATOM 2343 C C . LEU A 1 292 ? 12.224 2.706 12.557 1.00 87.12 292 LEU A C 1
ATOM 2345 O O . LEU A 1 292 ? 12.042 2.649 13.768 1.00 87.12 292 LEU A O 1
ATOM 2349 N N . GLN A 1 293 ? 11.586 3.577 11.774 1.00 84.94 293 GLN A N 1
ATOM 2350 C CA . GLN A 1 293 ? 10.483 4.413 12.248 1.00 84.94 293 GLN A CA 1
ATOM 2351 C C . GLN A 1 293 ? 9.206 3.587 12.440 1.00 84.94 293 GLN A C 1
ATOM 2353 O O . GLN A 1 293 ? 8.511 3.812 13.419 1.00 84.94 293 GLN A O 1
ATOM 2358 N N . GLU A 1 294 ? 8.949 2.603 11.571 1.00 77.88 294 GLU A N 1
ATOM 2359 C CA . GLU A 1 294 ? 7.818 1.666 11.693 1.00 77.88 294 GLU A CA 1
ATOM 2360 C C . GLU A 1 294 ? 7.926 0.724 12.903 1.00 77.88 294 GLU A C 1
ATOM 2362 O O . GLU A 1 294 ? 6.921 0.223 13.395 1.00 77.88 294 GLU A O 1
ATOM 2367 N N . ALA A 1 295 ? 9.147 0.438 13.364 1.00 72.12 295 ALA A N 1
ATOM 2368 C CA . ALA A 1 295 ? 9.400 -0.480 14.475 1.00 72.12 295 ALA A CA 1
ATOM 2369 C C . ALA A 1 295 ? 9.319 0.173 15.871 1.00 72.12 295 ALA A C 1
ATOM 2371 O O . ALA A 1 295 ? 9.525 -0.523 16.867 1.00 72.12 295 ALA A O 1
ATOM 2372 N N . ARG A 1 296 ? 9.100 1.492 15.947 1.00 57.19 296 ARG A N 1
ATOM 2373 C CA . ARG A 1 296 ? 9.022 2.275 17.193 1.00 57.19 296 ARG A CA 1
ATOM 2374 C C . ARG A 1 296 ? 7.579 2.512 17.603 1.00 57.19 296 ARG A C 1
ATOM 2376 O O . ARG A 1 296 ? 7.330 2.445 18.825 1.00 57.19 296 ARG A O 1
#

Foldseek 3Di:
DDPPDLDADDPVLVVLLVPDDADAWAPVLLVVCVVQVPDPPHDLVVNFVSQLLFLRSLLQLLQQQCVQCVPCLQVSLGSSSSCVRCDPVNSVVSSVPGHYLYPDHPDLLSVLLVLLRLLLSQLLLQLLVLDDPLLPDSSNLSQLLSCLCVSLSSCSVRPNQSSCLLVVVLVPDANQRSCCSNHVDALVRSLVVCVVSSGRVLSSCVSPCVLDDDPVLLVCLLPDQCVPPVHDPVSLVSLSYNSVSSVLSSRLSSNCSSHVPDPNNVSSLSSNCSSSVHDSVVSVVSSVVSVVVSVD

Secondary structure (DSSP, 8-state):
------PPPPHHHHHHHHH---PPEEHHHHHHHHHHTT-TT--HHHHHHHHHT-HHHHHHHHHHHHHH-GGGGGG--SHHHHHHHHHHHHHHHHHHHS-EE-SS-SSHHHHHHHHHHHHHHHHHHHHHHH--GGG--HHHHHHHHHHTTGGGHHHHHH-GGGGHHHHHHHTT--HHHHHHHHH---HHHHHHHHHHTT--HHHHGGG-GGGS--HHHHHHHTT--TTTTT--HHHHHHHHSHHHHHHHHHHHHHHHHH-TTSHHHHHHHHHHHHHTT--HHHHHHHHHHHHHHHT-